Protein AF-A0A8X6KDC5-F1 (afdb_monomer)

Radius of gyration: 88.18 Å; Cα contacts (8 Å, |Δi|>4): 42; chains: 1; bounding box: 162×24×236 Å

Sequence (229 aa):
MFENATKEDLVTVLIEMGETVDLDLGIMDLKQKLMLSKAYLEDEEFVRNILATTIEDRIEKEEDRKKERRRKTEEFRKKAEEPRLERKQELELEIIEVTRWKAEKEARIREARHKDVKEARLRAEEEARLKVEEEARLKAQEEARLKAHEVARLMAHEETRLKAQEDAKAVEERRKAQEERKINERIALCGRRDEIGERKMACARADATGSRKIQNENESRRTEVLTRR

Secondary structure (DSSP, 8-state):
--TT--HHHHHHHHHHTT----TT--HHHHHHHHHHSHHHHH-HHHHHHHHHHHHHHHHHHHHHHHHHHHHHHHHHHHHHHHHHHHHHHHHHHHHHHHHHHHHHHHHHHHHHHHHHHHHHHHHHHHHHHHHHHHHHHHHHHHHHHHHHHHHHHHHHHHHHHHHHHHHHHHHHHHHHHHHHHHHHHHHHHHHHHHHHHHHHHHHHHHHHHHHHHHHHHHHHHHHHHTT--

Solvent-accessible surface area (backbone atoms only — not comparable to full-atom values): 12465 Å² total; per-residue (Å²): 136,70,78,92,60,48,62,66,50,55,49,49,50,40,47,76,72,68,48,92,78,69,88,84,61,50,62,66,55,48,52,51,48,51,70,66,31,72,62,38,76,75,36,55,64,60,54,48,50,53,49,47,50,53,49,48,56,51,51,51,53,51,48,49,53,50,50,49,53,48,50,53,53,50,50,54,49,46,68,62,44,51,64,54,51,51,52,50,52,52,51,53,50,50,51,52,50,56,50,48,52,50,53,51,53,51,48,53,53,51,51,52,53,50,49,54,52,49,52,53,50,51,52,53,51,51,54,52,52,48,52,55,52,50,52,51,51,50,52,52,51,51,52,52,51,49,52,53,50,51,51,53,51,51,51,54,51,49,51,52,51,49,52,54,51,50,52,51,49,53,52,50,50,51,48,50,55,50,51,51,50,53,49,53,51,51,49,56,51,48,52,52,49,49,53,51,49,53,50,51,56,49,50,54,52,50,53,53,52,52,52,53,50,55,50,53,53,52,51,53,55,55,59,64,65,69,74,76,126

pLDDT: mean 82.38, std 13.76, range [38.19, 97.31]

Organism: Trichonephila clavata (NCBI:txid2740835)

Mean predicted aligned error: 16.73 Å

Foldseek 3Di:
DCVQPDLVLLVVLCVVLVHDDDSPDDPVVSVVCLCVDPVCVVPVVVSVVSSVVSSVVVVVVVVVVVVVVVVVVVVVVCVVVVVVVVVVVVVVVVVVVVVVVVVVVVVVVVVVVVVVVVVVVVVVVVVVVVVVVVVVVVVVVVVVVVVVVVVVVVVVVVVVVVVVVVVVVVVVVVVVVVVVVVVVVVVVVVVVVVVVVVVVVVVVVVVVVVVVVVVVVVVVVVVVVVPPD

Structure (mmCIF, N/CA/C/O backbone):
data_AF-A0A8X6KDC5-F1
#
_entry.id   AF-A0A8X6KDC5-F1
#
loop_
_atom_site.group_PDB
_atom_site.id
_atom_site.type_symbol
_atom_site.label_atom_id
_atom_site.label_alt_id
_atom_site.label_comp_id
_atom_site.label_asym_id
_atom_site.label_entity_id
_atom_site.label_seq_id
_atom_site.pdbx_PDB_ins_code
_atom_site.Cartn_x
_atom_site.Cartn_y
_atom_site.Cartn_z
_atom_site.occupancy
_atom_site.B_iso_or_equiv
_atom_site.auth_seq_id
_atom_site.auth_comp_id
_atom_site.auth_asym_id
_atom_site.auth_atom_id
_atom_site.pdbx_PDB_model_num
ATOM 1 N N . MET A 1 1 ? -26.809 -0.430 74.817 1.00 63.25 1 MET A N 1
ATOM 2 C CA . MET A 1 1 ? -27.436 -1.715 74.432 1.00 63.25 1 MET A CA 1
ATOM 3 C C . MET A 1 1 ? -28.261 -1.601 73.155 1.00 63.25 1 MET A C 1
ATOM 5 O O . MET A 1 1 ? -28.046 -2.404 72.269 1.00 63.25 1 MET A O 1
ATOM 9 N N . PHE A 1 2 ? -29.146 -0.609 73.008 1.00 68.25 2 PHE A N 1
ATOM 10 C CA . PHE A 1 2 ? -30.031 -0.484 71.833 1.00 68.25 2 PHE A CA 1
ATOM 11 C C . PHE A 1 2 ? -29.536 0.463 70.727 1.00 68.25 2 PHE A C 1
ATOM 13 O O . PHE A 1 2 ? -30.354 1.111 70.066 1.00 68.25 2 PHE A O 1
ATOM 20 N N . GLU A 1 3 ? -28.224 0.628 70.565 1.00 68.31 3 GLU A N 1
ATOM 21 C CA . GLU A 1 3 ? -27.684 1.488 69.505 1.00 68.31 3 GLU A CA 1
ATOM 22 C C . GLU A 1 3 ? -27.940 0.829 68.146 1.00 68.31 3 GLU A C 1
ATOM 24 O O . GLU A 1 3 ? -27.701 -0.360 67.977 1.00 68.31 3 GLU A O 1
ATOM 29 N N . ASN A 1 4 ? -28.500 1.584 67.198 1.00 70.50 4 ASN A N 1
ATOM 30 C CA . ASN A 1 4 ? -28.906 1.107 65.866 1.00 70.50 4 ASN A CA 1
ATOM 31 C C . ASN A 1 4 ? -30.007 0.020 65.836 1.00 70.50 4 ASN A C 1
ATOM 33 O O . ASN A 1 4 ? -30.346 -0.467 64.758 1.00 70.50 4 ASN A O 1
ATOM 37 N N . ALA A 1 5 ? -30.620 -0.313 66.979 1.00 79.94 5 ALA A N 1
ATOM 38 C CA . ALA A 1 5 ? -31.770 -1.215 67.047 1.00 79.94 5 ALA A CA 1
ATOM 39 C C . ALA A 1 5 ? -33.030 -0.523 66.505 1.00 79.94 5 ALA A C 1
ATOM 41 O O . ALA A 1 5 ? -33.453 0.518 67.028 1.00 79.94 5 ALA A O 1
ATOM 42 N N . THR A 1 6 ? -33.642 -1.095 65.471 1.00 83.69 6 THR A N 1
ATOM 43 C CA . THR A 1 6 ? -34.925 -0.612 64.947 1.00 83.69 6 THR A CA 1
ATOM 44 C C . THR A 1 6 ? -36.089 -1.368 65.579 1.00 83.69 6 THR A C 1
ATOM 46 O O . THR A 1 6 ? -35.913 -2.323 66.335 1.00 83.69 6 THR A O 1
ATOM 49 N N . LYS A 1 7 ? -37.308 -0.921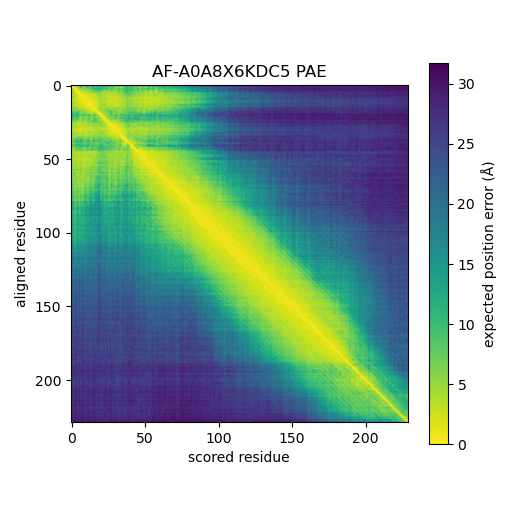 65.263 1.00 83.81 7 LYS A N 1
ATOM 50 C CA . LYS A 1 7 ? -38.547 -1.568 65.696 1.00 83.81 7 LYS A CA 1
ATOM 51 C C . LYS A 1 7 ? -38.570 -3.060 65.339 1.00 83.81 7 LYS A C 1
ATOM 53 O O . LYS A 1 7 ? -39.002 -3.859 66.156 1.00 83.81 7 LYS A O 1
ATOM 58 N N . GLU A 1 8 ? -38.081 -3.421 64.155 1.00 82.75 8 GLU A N 1
ATOM 59 C CA . GLU A 1 8 ? -38.110 -4.795 63.642 1.00 82.75 8 GLU A CA 1
ATOM 60 C C . GLU A 1 8 ? -37.144 -5.717 64.399 1.00 82.75 8 GLU A C 1
ATOM 62 O O . GLU A 1 8 ? -37.527 -6.835 64.740 1.00 82.75 8 GLU A O 1
ATOM 67 N N . ASP A 1 9 ? -35.943 -5.240 64.749 1.00 84.56 9 ASP A N 1
ATOM 68 C CA . ASP A 1 9 ? -34.979 -6.046 65.516 1.00 84.56 9 ASP A CA 1
ATOM 69 C C . ASP A 1 9 ? -35.523 -6.325 66.917 1.00 84.56 9 ASP A C 1
ATOM 71 O O . ASP A 1 9 ? -35.531 -7.460 67.375 1.00 84.56 9 ASP A O 1
ATOM 75 N N . LEU A 1 10 ? -36.056 -5.294 67.581 1.00 83.19 10 LEU A N 1
ATOM 76 C CA . LEU A 1 10 ? -36.596 -5.407 68.938 1.00 83.19 10 LEU A CA 1
ATOM 77 C C . LEU A 1 10 ? -37.802 -6.349 68.999 1.00 83.19 10 LEU A C 1
ATOM 79 O O . LEU A 1 10 ? -37.928 -7.120 69.944 1.00 83.19 10 LEU A O 1
ATOM 83 N N . VAL A 1 11 ? -38.674 -6.299 67.988 1.00 84.19 11 VAL A N 1
ATOM 84 C CA . VAL A 1 11 ? -39.801 -7.231 67.847 1.00 84.19 11 VAL A CA 1
ATOM 85 C C . VAL A 1 11 ? -39.298 -8.658 67.621 1.00 84.19 11 VAL A C 1
ATOM 87 O O . VAL A 1 11 ? -39.824 -9.577 68.238 1.00 84.19 11 VAL A O 1
ATOM 90 N N . THR A 1 12 ? -38.271 -8.847 66.788 1.00 85.06 12 THR A N 1
ATOM 91 C CA . THR A 1 12 ? -37.698 -10.173 66.500 1.00 85.06 12 THR A CA 1
ATOM 92 C C . THR A 1 12 ? -37.111 -10.807 67.761 1.00 85.06 12 THR A C 1
ATOM 94 O O . THR A 1 12 ? -37.478 -11.929 68.096 1.00 85.06 12 THR A O 1
ATOM 97 N N . VAL A 1 13 ? -36.311 -10.057 68.526 1.00 84.12 13 VAL A N 1
ATOM 98 C CA . VAL A 1 13 ? -35.736 -10.538 69.794 1.00 84.12 13 VAL A CA 1
ATOM 99 C C . VAL A 1 13 ? -36.823 -10.860 70.828 1.00 84.12 13 VAL A C 1
ATOM 101 O O . VAL A 1 13 ? -36.759 -11.894 71.483 1.00 84.12 13 VAL A O 1
ATOM 104 N N . LEU A 1 14 ? -37.857 -10.021 70.968 1.00 81.44 14 LEU A N 1
ATOM 105 C CA . LEU A 1 14 ? -38.975 -10.287 71.889 1.00 81.44 14 LEU A CA 1
ATOM 106 C C . LEU A 1 14 ? -39.754 -11.564 71.524 1.00 81.44 14 LEU A C 1
ATOM 108 O O . LEU A 1 14 ? -40.135 -12.323 72.416 1.00 81.44 14 LEU A O 1
ATOM 112 N N . ILE A 1 15 ? -39.958 -11.825 70.229 1.00 82.75 15 ILE A N 1
ATOM 113 C CA . ILE A 1 15 ? -40.614 -13.047 69.738 1.00 82.75 15 ILE A CA 1
ATOM 114 C C . ILE A 1 15 ? -39.729 -14.278 69.973 1.00 82.75 15 ILE A C 1
ATOM 116 O O . ILE A 1 15 ? -40.234 -15.314 70.404 1.00 82.75 15 ILE A O 1
ATOM 120 N N . GLU A 1 16 ? -38.419 -14.177 69.737 1.00 81.50 16 GLU A N 1
ATOM 121 C CA . GLU A 1 16 ? -37.457 -15.260 69.994 1.00 81.50 16 GLU A CA 1
ATOM 122 C C . GLU A 1 16 ? -37.356 -15.617 71.484 1.00 81.50 16 GLU A C 1
ATOM 124 O O . GLU A 1 16 ? -37.154 -16.780 71.830 1.00 81.50 16 GLU A O 1
ATOM 129 N N . MET A 1 17 ? -37.585 -14.646 72.372 1.00 76.75 17 MET A N 1
ATOM 130 C CA . MET A 1 17 ? -37.698 -14.862 73.819 1.00 76.75 17 MET A CA 1
ATOM 131 C C . MET A 1 17 ? -39.079 -15.384 74.264 1.00 76.75 17 MET A C 1
ATOM 133 O O . MET A 1 17 ? -39.286 -15.634 75.451 1.00 76.75 17 MET A O 1
ATOM 137 N N . GLY A 1 18 ? -40.024 -15.576 73.335 1.00 74.56 18 GLY A N 1
ATOM 138 C CA . GLY A 1 18 ? -41.351 -16.137 73.606 1.00 74.56 18 GLY A CA 1
ATOM 139 C C . GLY A 1 18 ? -42.373 -15.147 74.175 1.00 74.56 18 GLY A C 1
ATOM 140 O O . GLY A 1 18 ? -43.409 -15.579 74.686 1.00 74.56 18 GLY A O 1
ATOM 141 N N . GLU A 1 19 ? -42.120 -13.837 74.096 1.00 75.75 19 GLU A N 1
ATOM 142 C CA . GLU A 1 19 ? -43.084 -12.815 74.508 1.00 75.75 19 GLU A CA 1
ATOM 143 C C . GLU A 1 19 ? -44.067 -12.475 73.377 1.00 75.75 19 GLU A C 1
ATOM 145 O O . GLU A 1 19 ? -43.711 -12.377 72.203 1.00 75.75 19 GLU A O 1
ATOM 150 N N . THR A 1 20 ? -45.338 -12.263 73.724 1.00 69.69 20 THR A N 1
ATOM 151 C CA . THR A 1 20 ? -46.353 -11.812 72.763 1.00 69.69 20 THR A CA 1
ATOM 152 C C . THR A 1 20 ? -46.207 -10.312 72.517 1.00 69.69 20 THR A C 1
ATOM 154 O O . THR A 1 20 ? -46.369 -9.509 73.443 1.00 69.69 20 THR A O 1
ATOM 157 N N . VAL A 1 21 ? -45.923 -9.925 71.272 1.00 70.81 21 VAL A N 1
ATOM 158 C CA . VAL A 1 21 ? -45.671 -8.529 70.891 1.00 70.81 21 VAL A CA 1
ATOM 159 C C . VAL A 1 21 ? -46.777 -8.001 69.984 1.00 70.81 21 VAL A C 1
ATOM 161 O O . VAL A 1 21 ? -47.020 -8.550 68.912 1.00 70.81 21 VAL A O 1
ATOM 164 N N . ASP A 1 22 ? -47.398 -6.888 70.378 1.00 73.19 22 ASP A N 1
ATOM 165 C CA . ASP A 1 22 ? -48.293 -6.127 69.505 1.00 73.19 22 ASP A CA 1
ATOM 166 C C . ASP A 1 22 ? -47.464 -5.267 68.538 1.00 73.19 22 ASP A C 1
ATOM 168 O O . ASP A 1 22 ? -46.677 -4.412 68.954 1.00 73.19 22 ASP A O 1
ATOM 172 N N . LEU A 1 23 ? -47.640 -5.470 67.231 1.00 73.12 23 LEU A N 1
ATOM 173 C CA . LEU A 1 23 ? -46.848 -4.800 66.187 1.00 73.12 23 LEU A CA 1
ATOM 174 C C . LEU A 1 23 ? -47.028 -3.271 66.158 1.00 73.12 23 LEU A C 1
ATOM 176 O O . LEU A 1 23 ? -46.207 -2.568 65.567 1.00 73.12 23 LEU A O 1
ATOM 180 N N . ASP A 1 24 ? -48.051 -2.737 66.822 1.00 76.81 24 ASP A N 1
ATOM 181 C CA . ASP A 1 24 ? -48.352 -1.303 66.875 1.00 76.81 24 ASP A CA 1
ATOM 182 C C . ASP A 1 24 ? -47.537 -0.541 67.933 1.00 76.81 24 ASP A C 1
ATOM 184 O O . ASP A 1 24 ? -47.464 0.687 67.884 1.00 76.81 24 ASP A O 1
ATOM 188 N N . LEU A 1 25 ? -46.848 -1.247 68.837 1.00 79.06 25 LEU A N 1
ATOM 189 C CA . LEU A 1 25 ? -46.049 -0.640 69.906 1.00 79.06 25 LEU A CA 1
ATOM 190 C C . LEU A 1 25 ? -44.928 0.259 69.363 1.00 79.06 25 LEU A C 1
ATOM 192 O O . LEU A 1 25 ? -44.304 -0.019 68.329 1.00 79.06 25 LEU A O 1
ATOM 196 N N . GLY A 1 26 ? -44.663 1.362 70.065 1.00 83.69 26 GLY A N 1
ATOM 197 C CA . GLY A 1 26 ? -43.563 2.260 69.745 1.00 83.69 26 GLY A CA 1
ATOM 198 C C . GLY A 1 26 ? -42.205 1.626 70.052 1.00 83.69 26 GLY A C 1
ATOM 199 O O . GLY A 1 26 ? -42.081 0.735 70.888 1.00 83.69 26 GLY A O 1
ATOM 200 N N . ILE A 1 27 ? -41.141 2.121 69.410 1.00 83.06 27 ILE A N 1
ATOM 201 C CA . ILE A 1 27 ? -39.760 1.662 69.664 1.00 83.06 27 ILE A CA 1
ATOM 202 C C . ILE A 1 27 ? -39.390 1.803 71.149 1.00 83.06 27 ILE A C 1
ATOM 204 O O . ILE A 1 27 ? -38.683 0.958 71.691 1.00 83.06 27 ILE A O 1
ATOM 208 N N . MET A 1 28 ? -39.863 2.863 71.811 1.00 78.69 28 MET A N 1
ATOM 209 C CA . MET A 1 28 ? -39.636 3.076 73.243 1.00 78.69 28 MET A CA 1
ATOM 210 C C . MET A 1 28 ? -40.341 2.023 74.102 1.00 78.69 28 MET A C 1
ATOM 212 O O . MET A 1 28 ? -39.711 1.468 74.999 1.00 78.69 28 MET A O 1
ATOM 216 N N . ASP A 1 29 ? -41.594 1.697 73.782 1.00 83.62 29 ASP A N 1
ATOM 217 C CA . ASP A 1 29 ? -42.388 0.712 74.523 1.00 83.62 29 ASP A CA 1
ATOM 218 C C . ASP A 1 29 ? -41.803 -0.698 74.381 1.00 83.62 29 ASP A C 1
ATOM 220 O O . ASP A 1 29 ? -41.756 -1.460 75.343 1.00 83.62 29 ASP A O 1
ATOM 224 N N . LEU A 1 30 ? -41.287 -1.033 73.195 1.00 83.94 30 LEU A N 1
ATOM 225 C CA . LEU A 1 30 ? -40.608 -2.304 72.924 1.00 83.94 30 LEU A CA 1
ATOM 226 C C . LEU A 1 30 ? -39.282 -2.418 73.680 1.00 83.94 30 LEU A C 1
ATOM 228 O O . LEU A 1 30 ? -39.004 -3.457 74.274 1.00 83.94 30 LEU A O 1
ATOM 232 N N . LYS A 1 31 ? -38.486 -1.340 73.720 1.00 82.69 31 LYS A N 1
ATOM 233 C CA . LYS A 1 31 ? -37.266 -1.287 74.544 1.00 82.69 31 LYS A CA 1
ATOM 234 C 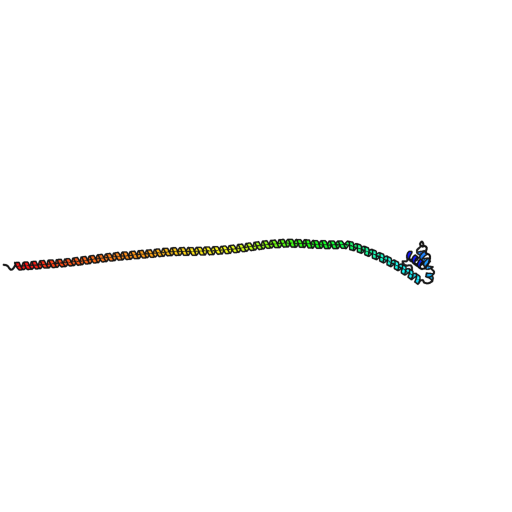C . LYS A 1 31 ? -37.600 -1.469 76.020 1.00 82.69 31 LYS A C 1
ATOM 236 O O . LYS A 1 31 ? -36.907 -2.202 76.712 1.00 82.69 31 LYS A O 1
ATOM 241 N N . GLN A 1 32 ? -38.665 -0.829 76.497 1.00 81.88 32 GLN A N 1
ATOM 242 C CA . GLN A 1 32 ? -39.084 -0.928 77.891 1.00 81.88 32 GLN A CA 1
ATOM 243 C C . GLN A 1 32 ? -39.604 -2.328 78.244 1.00 81.88 32 GLN A C 1
ATOM 245 O O . GLN A 1 32 ? -39.253 -2.840 79.303 1.00 81.88 32 GLN A O 1
ATOM 250 N N . LYS A 1 33 ? -40.366 -2.976 77.352 1.00 80.50 33 LYS A N 1
ATOM 251 C CA . LYS A 1 33 ? -40.775 -4.382 77.507 1.00 80.50 33 LYS A CA 1
ATOM 252 C C . LYS A 1 33 ? -39.573 -5.322 77.551 1.00 80.50 33 LYS A C 1
ATOM 254 O O . LYS A 1 33 ? -39.489 -6.132 78.462 1.00 80.50 33 LYS A O 1
ATOM 259 N N . LEU A 1 34 ? -38.596 -5.144 76.659 1.00 79.44 34 LEU A N 1
ATOM 260 C CA . LEU A 1 34 ? -37.383 -5.965 76.648 1.00 79.44 34 LEU A CA 1
ATOM 261 C C . LEU A 1 34 ? -36.592 -5.844 77.963 1.00 79.44 34 LEU A C 1
ATOM 263 O O . LEU A 1 34 ? -36.150 -6.850 78.506 1.00 79.44 34 LEU A O 1
ATOM 267 N N . MET A 1 35 ? -36.475 -4.627 78.503 1.00 77.94 35 MET A N 1
ATOM 268 C CA . MET A 1 35 ? -35.798 -4.350 79.781 1.00 77.94 35 MET A CA 1
ATOM 269 C C . MET A 1 35 ? -36.538 -4.921 81.003 1.00 77.94 35 MET A C 1
ATOM 271 O O . MET A 1 35 ? -35.930 -5.107 82.053 1.00 77.94 35 MET A O 1
ATOM 275 N N . LEU A 1 36 ? -37.847 -5.162 80.889 1.00 79.06 36 LEU A N 1
ATOM 276 C CA . LEU A 1 36 ? -38.691 -5.747 81.938 1.00 79.06 36 LEU A CA 1
ATOM 277 C C . LEU A 1 36 ? -38.939 -7.250 81.732 1.00 79.06 36 LEU A C 1
ATOM 279 O O . LEU A 1 36 ? -39.584 -7.877 82.575 1.00 79.06 36 LEU A O 1
ATOM 283 N N . SER A 1 37 ? -38.444 -7.821 80.630 1.00 77.06 37 SER A N 1
ATOM 284 C CA . SER A 1 37 ? -38.598 -9.238 80.318 1.00 77.06 37 SER A CA 1
ATOM 285 C C . SER A 1 37 ? -37.864 -10.100 81.341 1.00 77.06 37 SER A C 1
ATOM 287 O O . SER A 1 37 ? -36.789 -9.755 81.845 1.00 77.06 37 SER A O 1
ATOM 289 N N . LYS A 1 38 ? -38.435 -11.267 81.638 1.00 72.56 38 LYS A N 1
ATOM 290 C CA . LYS A 1 38 ? -37.841 -12.214 82.589 1.00 72.56 38 LYS A CA 1
ATOM 291 C C . LYS A 1 38 ? -36.454 -12.689 82.128 1.00 72.56 38 LYS A C 1
ATOM 293 O O . LYS A 1 38 ? -35.566 -12.856 82.954 1.00 72.56 38 LYS A O 1
ATOM 298 N N . ALA A 1 39 ? -36.267 -12.823 80.815 1.00 63.72 39 ALA A N 1
ATOM 299 C CA . ALA A 1 39 ? -35.008 -13.216 80.191 1.00 63.72 39 ALA A CA 1
ATOM 300 C C . ALA A 1 39 ? -33.887 -12.177 80.387 1.00 63.72 39 ALA A C 1
ATOM 302 O O . ALA A 1 39 ? -32.747 -12.553 80.634 1.00 63.72 39 ALA A O 1
ATOM 303 N N . TYR A 1 40 ? -34.207 -10.878 80.354 1.00 64.38 40 TYR A N 1
ATOM 304 C CA . TYR A 1 40 ? -33.234 -9.807 80.609 1.00 64.38 40 TYR A CA 1
ATOM 305 C C . TYR A 1 40 ? -32.780 -9.761 82.074 1.00 64.38 40 TYR A C 1
ATOM 307 O O . TYR A 1 40 ? -31.630 -9.443 82.365 1.00 64.38 40 TYR A O 1
ATOM 315 N N . LEU A 1 41 ? -33.687 -10.072 83.006 1.00 68.12 41 LEU A N 1
ATOM 316 C CA . LEU A 1 41 ? -33.394 -10.117 84.443 1.00 68.12 41 LEU A CA 1
ATOM 317 C C . LEU A 1 41 ? -32.557 -11.343 84.843 1.00 68.12 41 LEU A C 1
ATOM 319 O O . LEU A 1 41 ? -31.909 -11.313 85.888 1.00 68.12 41 LEU A O 1
ATOM 323 N N . GLU A 1 42 ? -32.592 -12.407 84.037 1.00 74.94 42 GLU A N 1
ATOM 324 C CA . GLU A 1 42 ? -31.822 -13.637 84.245 1.00 74.94 42 GLU A CA 1
ATOM 325 C C . GLU A 1 42 ? -30.425 -13.565 83.601 1.00 74.94 42 GLU A C 1
ATOM 327 O O . GLU A 1 42 ? -29.450 -13.924 84.260 1.00 74.94 42 GLU A O 1
ATOM 332 N N . ASP A 1 43 ? -30.304 -13.072 82.361 1.00 76.50 43 ASP A N 1
ATOM 333 C CA . ASP A 1 43 ? -29.018 -12.909 81.668 1.00 76.50 43 ASP A CA 1
ATOM 334 C C . ASP A 1 43 ? -29.048 -11.719 80.685 1.00 76.50 43 ASP A C 1
ATOM 336 O O . ASP A 1 43 ? -29.572 -11.786 79.569 1.00 76.50 43 ASP A O 1
ATOM 340 N N . GLU A 1 44 ? -28.458 -10.598 81.104 1.00 77.62 44 GLU A N 1
ATOM 341 C CA . GLU A 1 44 ? -28.371 -9.379 80.293 1.00 77.62 44 GLU A CA 1
ATOM 342 C C . GLU A 1 44 ? -27.459 -9.556 79.064 1.00 77.62 44 GLU A C 1
ATOM 344 O O . GLU A 1 44 ? -27.710 -8.962 78.008 1.00 77.62 44 GLU A O 1
ATOM 349 N N . GLU A 1 45 ? -26.401 -10.366 79.170 1.00 77.12 45 GLU A N 1
ATOM 350 C CA . GLU A 1 45 ? -25.473 -10.608 78.062 1.00 77.12 45 GLU A CA 1
ATOM 351 C C . GLU A 1 45 ? -26.126 -11.454 76.970 1.00 77.12 45 GLU A C 1
ATOM 353 O O . GLU A 1 45 ? -25.924 -11.185 75.783 1.00 77.12 45 GLU A O 1
ATOM 358 N N . PHE A 1 46 ? -26.978 -12.408 77.346 1.00 82.00 46 PHE A N 1
ATOM 359 C CA . PHE A 1 46 ? -27.762 -13.205 76.405 1.00 82.00 46 PHE A CA 1
ATOM 360 C C . PHE A 1 46 ? -28.635 -12.329 75.497 1.00 82.00 46 PHE A C 1
ATOM 362 O O . PHE A 1 46 ? -28.559 -12.429 74.269 1.00 82.00 46 PHE A O 1
ATOM 369 N N . VAL A 1 47 ? -29.396 -11.395 76.078 1.00 79.38 47 VAL A N 1
ATOM 370 C CA . VAL A 1 47 ? -30.256 -10.484 75.304 1.00 79.38 47 VAL A CA 1
ATOM 371 C C . VAL A 1 47 ? -29.425 -9.505 74.462 1.00 79.38 47 VAL A C 1
ATOM 373 O O . VAL A 1 47 ? -29.817 -9.166 73.343 1.00 79.38 47 VAL A O 1
ATOM 376 N N . ARG A 1 48 ? -28.244 -9.079 74.941 1.00 82.31 48 ARG A N 1
ATOM 377 C CA . ARG A 1 48 ? -27.296 -8.272 74.145 1.00 82.31 48 ARG A CA 1
ATOM 378 C C . ARG A 1 48 ? -26.772 -9.026 72.935 1.00 82.31 48 ARG A C 1
ATOM 380 O O . ARG A 1 48 ? -26.719 -8.433 71.865 1.00 82.31 48 ARG A O 1
ATOM 387 N N . ASN A 1 49 ? -26.419 -10.296 73.087 1.00 84.00 49 ASN A N 1
ATOM 388 C CA . ASN A 1 49 ? -25.868 -11.109 72.007 1.00 84.00 49 ASN A CA 1
ATOM 389 C C . ASN A 1 49 ? -26.923 -11.434 70.940 1.00 84.00 49 ASN A C 1
ATOM 391 O O . ASN A 1 49 ? -26.636 -11.332 69.748 1.00 84.00 49 ASN A O 1
ATOM 395 N N . ILE A 1 50 ? -28.162 -11.742 71.336 1.00 83.12 50 ILE A N 1
ATOM 396 C CA . ILE A 1 50 ? -29.268 -11.953 70.382 1.00 83.12 50 ILE A CA 1
ATOM 397 C C . ILE A 1 50 ? -29.590 -10.656 69.626 1.00 83.12 50 ILE A C 1
ATOM 399 O O . ILE A 1 50 ? -29.752 -10.637 68.405 1.00 83.12 50 ILE A O 1
ATOM 403 N N . LEU A 1 51 ? -29.624 -9.527 70.333 1.00 82.75 51 LEU A N 1
ATOM 404 C CA . LEU A 1 51 ? -29.843 -8.239 69.686 1.00 82.75 51 LEU A CA 1
ATOM 405 C C . LEU A 1 51 ? -28.669 -7.836 68.776 1.00 82.75 51 LEU A C 1
ATOM 407 O O . LEU A 1 51 ? -28.889 -7.291 67.699 1.00 82.75 51 LEU A O 1
ATOM 411 N N . ALA A 1 52 ? -27.428 -8.103 69.179 1.00 84.81 52 ALA A N 1
ATOM 412 C CA . ALA A 1 52 ? -26.250 -7.817 68.365 1.00 84.81 52 ALA A CA 1
ATOM 413 C C . ALA A 1 52 ? -26.250 -8.646 67.073 1.00 84.81 52 ALA A C 1
ATOM 415 O O . ALA A 1 52 ? -26.101 -8.075 65.998 1.00 84.81 52 ALA A O 1
ATOM 416 N N . THR A 1 53 ? -26.514 -9.952 67.161 1.00 85.44 53 THR A N 1
ATOM 417 C CA . THR A 1 53 ? -26.567 -10.856 65.995 1.00 85.44 53 THR A CA 1
ATOM 418 C C . THR A 1 53 ? -27.690 -10.493 65.020 1.00 85.44 53 THR A C 1
ATOM 420 O O . THR A 1 53 ? -27.451 -10.408 63.820 1.00 85.44 53 THR A O 1
ATOM 423 N N . THR A 1 54 ? -28.894 -10.170 65.505 1.00 85.31 54 THR A N 1
ATOM 424 C CA . THR A 1 54 ? -30.007 -9.721 64.638 1.00 85.31 54 THR A CA 1
ATOM 425 C C . THR A 1 54 ? -29.713 -8.390 63.932 1.00 85.31 54 THR A C 1
ATOM 427 O O . THR A 1 54 ? -30.045 -8.214 62.754 1.00 85.31 54 THR A O 1
ATOM 430 N N . ILE A 1 55 ? -29.048 -7.454 64.619 1.00 86.75 55 ILE A N 1
ATOM 431 C CA . ILE A 1 55 ? -28.605 -6.183 64.033 1.00 86.75 55 ILE A CA 1
ATOM 432 C C . ILE A 1 55 ? -27.498 -6.413 62.996 1.00 86.75 55 ILE A C 1
ATOM 434 O O . ILE A 1 55 ? -27.574 -5.834 61.908 1.00 86.75 55 ILE A O 1
ATOM 438 N N . GLU A 1 56 ? -26.499 -7.241 63.307 1.00 86.12 56 GLU A N 1
ATOM 439 C CA . GLU A 1 56 ? -25.399 -7.607 62.405 1.00 86.12 56 GLU A CA 1
ATOM 440 C C . GLU A 1 56 ? -25.925 -8.278 61.131 1.00 86.12 56 GLU A C 1
ATOM 442 O O . GLU A 1 56 ? -25.639 -7.793 60.035 1.00 86.12 56 GLU A O 1
ATOM 447 N N . ASP A 1 57 ? -26.803 -9.277 61.258 1.00 86.75 57 ASP A N 1
ATOM 448 C CA . ASP A 1 57 ? -27.452 -9.966 60.136 1.00 86.75 57 ASP A CA 1
ATOM 449 C C . ASP A 1 57 ? -28.186 -8.998 59.200 1.00 86.75 57 ASP A C 1
ATOM 451 O O . ASP A 1 57 ? -28.175 -9.144 57.973 1.00 86.75 57 ASP A O 1
ATOM 455 N N . ARG A 1 58 ? -28.876 -7.997 59.757 1.00 88.50 58 ARG A N 1
ATOM 456 C CA . ARG A 1 58 ? -29.564 -6.990 58.946 1.00 88.50 58 ARG A CA 1
ATOM 457 C C . ARG A 1 58 ? -28.578 -6.056 58.253 1.00 88.50 58 ARG A C 1
ATOM 459 O O . ARG A 1 58 ? -28.798 -5.716 57.089 1.00 88.50 58 ARG A O 1
ATOM 466 N N . ILE A 1 59 ? -27.537 -5.610 58.957 1.00 86.94 59 ILE A N 1
ATOM 467 C CA . ILE A 1 59 ? -26.497 -4.747 58.385 1.00 86.94 59 ILE A CA 1
ATOM 468 C C . ILE A 1 59 ? -25.818 -5.474 57.224 1.00 86.94 59 ILE A C 1
ATOM 470 O O . ILE A 1 59 ? -25.728 -4.899 56.141 1.00 86.94 59 ILE A O 1
ATOM 474 N N . GLU A 1 60 ? -25.442 -6.740 57.401 1.00 86.81 60 GLU A N 1
ATOM 475 C CA . GLU A 1 60 ? -24.832 -7.560 56.354 1.00 86.81 60 GLU A CA 1
ATOM 476 C C . GLU A 1 60 ? -25.766 -7.717 55.145 1.00 86.81 60 GLU A C 1
ATOM 478 O O . GLU A 1 60 ? -25.365 -7.442 54.012 1.00 86.81 60 GLU A O 1
ATOM 483 N N . LYS A 1 61 ? -27.053 -8.024 55.364 1.00 84.00 61 LYS A N 1
ATOM 484 C CA . LYS A 1 61 ? -28.058 -8.097 54.283 1.00 84.00 61 LYS A CA 1
ATOM 485 C C . LYS A 1 61 ? -28.208 -6.773 53.525 1.00 84.00 61 LYS A C 1
ATOM 487 O O . LYS A 1 61 ? -28.350 -6.770 52.299 1.00 84.00 61 LYS A O 1
ATOM 492 N N . GLU A 1 62 ? -28.197 -5.637 54.220 1.00 84.62 62 GLU A N 1
ATOM 493 C CA . GLU A 1 62 ? -28.243 -4.311 53.590 1.00 84.62 62 GLU A CA 1
ATOM 494 C C . GLU A 1 62 ? -26.947 -3.976 52.840 1.00 84.62 62 GLU A C 1
ATOM 496 O O . GLU A 1 62 ? -26.986 -3.386 51.754 1.00 84.62 62 GLU A O 1
ATOM 501 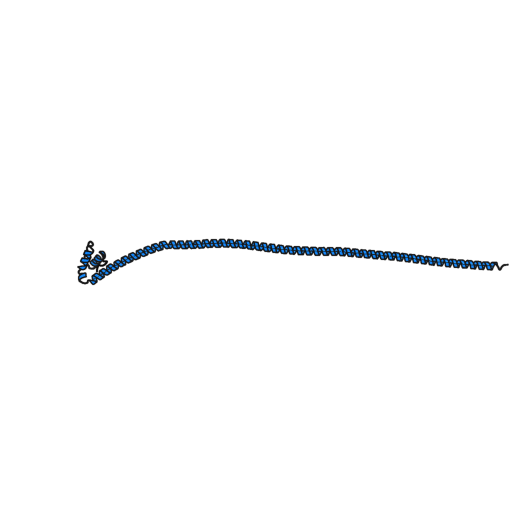N N . GLU A 1 63 ? -25.790 -4.371 53.366 1.00 88.50 63 GLU A N 1
ATOM 502 C CA . GLU A 1 63 ? -24.515 -4.243 52.670 1.00 88.50 63 GLU A CA 1
ATOM 503 C C . GLU A 1 63 ? -24.458 -5.099 51.412 1.00 88.50 63 GLU A C 1
ATOM 505 O O . GLU A 1 63 ? -24.008 -4.613 50.374 1.00 88.50 63 GLU A O 1
ATOM 510 N N . ASP A 1 64 ? -24.963 -6.325 51.452 1.00 88.25 64 ASP A N 1
ATOM 511 C CA . ASP A 1 64 ? -25.007 -7.208 50.294 1.00 88.25 64 ASP A CA 1
ATOM 512 C C . ASP A 1 64 ? -25.964 -6.692 49.224 1.00 88.25 64 ASP A C 1
ATOM 514 O O . ASP A 1 64 ? -25.593 -6.632 48.050 1.00 88.25 64 ASP A O 1
ATOM 518 N N . ARG A 1 65 ? -27.131 -6.163 49.614 1.00 88.31 65 ARG A N 1
ATOM 519 C CA . ARG A 1 65 ? -28.014 -5.420 48.698 1.00 88.31 65 ARG A CA 1
ATOM 520 C C . ARG A 1 65 ? -27.308 -4.212 48.084 1.00 88.31 65 ARG A C 1
ATOM 522 O O . ARG A 1 65 ? -27.445 -3.952 46.885 1.00 88.31 65 ARG A O 1
ATOM 529 N N . LYS A 1 66 ? -26.535 -3.455 48.870 1.00 89.69 66 LYS A N 1
ATOM 530 C CA . LYS A 1 66 ? -25.741 -2.319 48.366 1.00 89.69 66 LYS A CA 1
ATOM 531 C C . LYS A 1 66 ? -24.635 -2.779 47.413 1.00 89.69 66 LYS A C 1
ATOM 533 O O . LYS A 1 66 ? -24.459 -2.155 46.365 1.00 89.69 66 LYS A O 1
ATOM 538 N N . LYS A 1 67 ? -23.911 -3.856 47.730 1.00 86.19 67 LYS A N 1
ATOM 539 C CA . LYS A 1 67 ? -22.885 -4.463 46.864 1.00 86.19 67 LYS A CA 1
ATOM 540 C C . LYS A 1 67 ? -23.506 -4.955 45.562 1.00 86.19 67 LYS A C 1
ATOM 542 O O . LYS A 1 67 ? -22.956 -4.692 44.498 1.00 86.19 67 LYS A O 1
ATOM 547 N N . GLU A 1 68 ? -24.670 -5.590 45.616 1.00 87.81 68 GLU A N 1
ATOM 548 C CA . GLU A 1 68 ? -25.391 -6.057 44.435 1.00 87.81 68 GLU A CA 1
ATOM 549 C C . GLU A 1 68 ? -25.831 -4.890 43.544 1.00 87.81 68 GLU A C 1
ATOM 551 O O . GLU A 1 68 ? -25.624 -4.922 42.332 1.00 87.81 68 GLU A O 1
ATOM 556 N N . ARG A 1 69 ? -26.357 -3.807 44.130 1.00 88.12 69 ARG A N 1
ATOM 557 C CA . ARG A 1 69 ? -26.671 -2.577 43.385 1.00 88.12 69 ARG A CA 1
ATOM 558 C C . ARG A 1 69 ? -25.434 -1.995 42.704 1.00 88.12 69 ARG A C 1
ATOM 560 O O . ARG A 1 69 ? -25.516 -1.593 41.544 1.00 88.12 69 ARG A O 1
ATOM 567 N N . ARG A 1 70 ? -24.286 -1.969 43.392 1.00 85.62 70 ARG A N 1
ATOM 568 C CA . ARG A 1 70 ? -23.008 -1.521 42.811 1.00 85.62 70 ARG A CA 1
ATOM 569 C C . ARG A 1 70 ? -22.572 -2.422 41.659 1.00 85.62 70 ARG A C 1
ATOM 571 O O . ARG A 1 70 ? -22.314 -1.898 40.583 1.00 85.62 70 ARG A O 1
ATOM 578 N N . ARG A 1 71 ? -22.595 -3.747 41.844 1.00 90.69 71 ARG A N 1
ATOM 579 C CA . ARG A 1 71 ? -22.288 -4.737 40.797 1.00 90.69 71 ARG A CA 1
ATOM 580 C C . ARG A 1 71 ? -23.177 -4.551 39.576 1.00 90.69 71 ARG A C 1
ATOM 582 O O . ARG A 1 71 ? -22.651 -4.395 38.486 1.00 90.69 71 ARG A O 1
ATOM 589 N N . LYS A 1 72 ? -24.496 -4.454 39.762 1.00 92.94 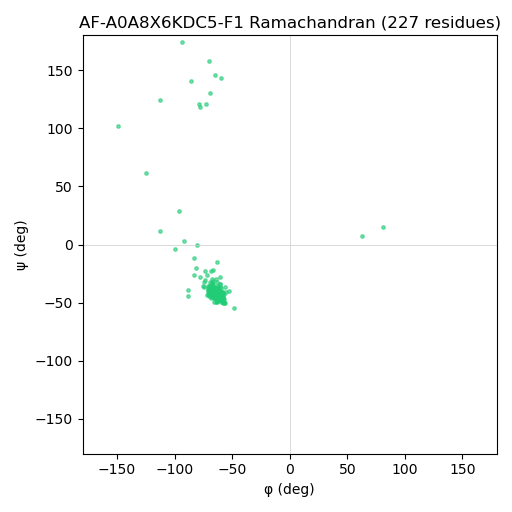72 LYS A N 1
ATOM 590 C CA . LYS A 1 72 ? -25.450 -4.189 38.674 1.00 92.94 72 LYS A CA 1
ATOM 591 C C . LYS A 1 72 ? -25.131 -2.880 37.954 1.00 92.94 72 LYS A C 1
ATOM 593 O O . LYS A 1 72 ? -25.137 -2.833 36.732 1.00 92.94 72 LYS A O 1
ATOM 598 N N . THR A 1 73 ? -24.810 -1.821 38.693 1.00 87.25 73 THR A N 1
ATOM 599 C CA . THR A 1 73 ? -24.462 -0.520 38.100 1.00 87.25 73 THR A CA 1
ATOM 600 C C . THR A 1 73 ? -23.153 -0.588 37.306 1.00 87.25 73 THR A C 1
ATOM 602 O O . THR A 1 73 ? -23.071 -0.041 36.209 1.00 87.25 73 THR A O 1
ATOM 605 N N . GLU A 1 74 ? -22.129 -1.261 37.829 1.00 90.56 74 GLU A N 1
ATOM 606 C CA . GLU A 1 74 ? -20.854 -1.479 37.137 1.00 90.56 74 GLU A CA 1
ATOM 607 C C . GLU A 1 74 ? -21.004 -2.384 35.919 1.00 90.56 74 GLU A C 1
ATOM 609 O O . GLU A 1 74 ? -20.407 -2.114 34.885 1.00 90.56 74 GLU A O 1
ATOM 614 N N . GLU A 1 75 ? -21.821 -3.424 36.010 1.00 92.88 75 GLU A N 1
ATOM 615 C CA . GLU A 1 75 ? -22.131 -4.320 34.903 1.00 92.88 75 GLU A CA 1
ATOM 616 C C . GLU A 1 75 ? -22.863 -3.572 33.787 1.00 92.88 75 GLU A C 1
ATOM 618 O O . GLU A 1 75 ? -22.475 -3.670 32.627 1.00 92.88 75 GLU A O 1
ATOM 623 N N . PHE A 1 76 ? -23.837 -2.722 34.128 1.00 85.62 76 PHE A N 1
ATOM 624 C CA . PHE A 1 76 ? -24.465 -1.814 33.166 1.00 85.62 76 PHE A CA 1
ATOM 625 C C . PHE A 1 76 ? -23.456 -0.856 32.527 1.00 85.62 76 PHE A C 1
ATOM 627 O O . PHE A 1 76 ? -23.519 -0.620 31.320 1.00 85.62 76 PHE A O 1
ATOM 634 N N . ARG A 1 77 ? -22.517 -0.311 33.312 1.00 89.44 77 ARG A N 1
ATOM 635 C CA . ARG A 1 77 ? -21.446 0.552 32.790 1.00 89.44 77 ARG A CA 1
ATOM 636 C C . ARG A 1 77 ? -20.540 -0.206 31.821 1.00 89.44 77 ARG A C 1
ATOM 638 O O . ARG A 1 77 ? -20.330 0.282 30.717 1.00 89.44 77 ARG A O 1
ATOM 645 N N . LYS A 1 78 ? -20.075 -1.403 32.190 1.00 92.56 78 LYS A N 1
ATOM 646 C CA . LYS A 1 78 ? -19.233 -2.263 31.343 1.00 92.56 78 LYS A CA 1
ATOM 647 C C . LYS A 1 78 ? -19.954 -2.654 30.060 1.00 92.56 78 LYS A C 1
ATOM 649 O O . LYS A 1 78 ? -19.422 -2.425 28.984 1.00 92.56 78 LYS A O 1
ATOM 654 N N . LYS A 1 79 ? -21.204 -3.107 30.161 1.00 92.62 79 LYS A N 1
ATOM 655 C CA . LYS A 1 79 ? -22.044 -3.463 29.010 1.00 92.62 79 LYS A CA 1
ATOM 656 C C . LYS A 1 79 ? -22.300 -2.284 28.065 1.00 92.62 79 LYS A C 1
ATOM 658 O O . LYS A 1 79 ? -22.527 -2.483 26.877 1.00 92.62 79 LYS A O 1
ATOM 663 N N . ALA A 1 80 ? -22.284 -1.052 28.572 1.00 87.69 80 ALA A N 1
ATOM 664 C CA . ALA A 1 80 ? -22.389 0.151 27.748 1.00 87.69 80 ALA A CA 1
ATOM 665 C C . ALA A 1 80 ? -21.044 0.597 27.142 1.00 87.69 80 ALA A C 1
ATOM 667 O O . ALA A 1 80 ? -21.037 1.277 26.113 1.00 87.69 80 ALA A O 1
ATOM 668 N N . GLU A 1 81 ? -19.918 0.267 27.778 1.00 91.19 81 GLU A N 1
ATOM 669 C CA . GLU A 1 81 ? -18.569 0.652 27.350 1.00 91.19 81 GLU A CA 1
ATOM 670 C C . GLU A 1 81 ? -17.950 -0.346 26.365 1.00 91.19 81 GLU A C 1
ATOM 672 O O . GLU A 1 81 ? -17.345 0.074 25.383 1.00 91.19 81 GLU A O 1
ATOM 677 N N . GLU A 1 82 ? -18.164 -1.642 26.572 1.00 92.12 82 GLU A N 1
ATOM 678 C CA . GLU A 1 82 ? -17.706 -2.741 25.717 1.00 92.12 82 GLU A CA 1
ATOM 679 C C . GLU A 1 82 ? -18.009 -2.514 24.221 1.00 92.12 82 GLU A C 1
ATOM 681 O O . GLU A 1 82 ? -17.055 -2.398 23.449 1.00 92.12 82 GLU A O 1
ATOM 686 N N . PRO A 1 83 ? -19.260 -2.251 23.785 1.00 92.12 83 PRO A N 1
ATOM 687 C CA . PRO A 1 83 ? -19.544 -1.998 22.370 1.00 92.12 83 PRO A CA 1
ATOM 688 C C . PRO A 1 83 ? -18.920 -0.694 21.854 1.00 92.12 83 PRO A C 1
ATOM 690 O O . PRO A 1 83 ? -18.741 -0.512 20.651 1.00 92.12 83 PRO A O 1
ATOM 693 N N . ARG A 1 84 ? -18.607 0.267 22.736 1.00 92.50 84 ARG A N 1
ATOM 694 C CA . ARG A 1 84 ? -17.893 1.489 22.334 1.00 92.50 84 ARG A CA 1
ATOM 695 C C . ARG A 1 84 ? -16.424 1.196 22.075 1.00 92.50 84 ARG A C 1
ATOM 697 O O . ARG A 1 84 ? -15.847 1.828 21.196 1.00 92.50 84 ARG A O 1
ATOM 704 N N . LEU A 1 85 ? -15.824 0.298 22.852 1.00 93.25 85 LEU A N 1
ATOM 705 C CA . LEU A 1 85 ? -14.440 -0.112 22.671 1.00 93.25 85 LEU A CA 1
ATOM 706 C C . LEU A 1 85 ? -14.291 -0.983 21.422 1.00 93.25 85 LEU A C 1
ATOM 708 O O . LEU A 1 85 ? -13.404 -0.713 20.620 1.00 93.25 85 LEU A O 1
ATOM 712 N N . GLU A 1 86 ? -15.208 -1.925 21.204 1.00 93.75 86 GLU A N 1
ATOM 713 C CA . GLU A 1 86 ? -15.261 -2.745 19.986 1.00 93.75 86 GLU A CA 1
ATOM 714 C C . GLU A 1 86 ? -15.372 -1.870 18.733 1.00 93.75 86 GLU A C 1
ATOM 716 O O . GLU A 1 86 ? -14.532 -1.954 17.844 1.00 93.75 86 GLU A O 1
ATOM 721 N N . ARG A 1 87 ? -16.315 -0.919 18.707 1.00 93.44 87 ARG A N 1
ATOM 722 C CA . ARG A 1 87 ? -16.440 0.032 17.587 1.00 93.44 87 ARG A CA 1
ATOM 723 C C . ARG A 1 87 ? -15.185 0.870 17.364 1.00 93.44 87 ARG A C 1
ATOM 725 O O . ARG A 1 87 ? -14.861 1.194 16.228 1.00 93.44 87 ARG A O 1
ATOM 732 N N . LYS A 1 88 ? -14.490 1.274 18.432 1.00 95.62 88 LYS A N 1
ATOM 733 C CA . LYS A 1 88 ? -13.217 2.000 18.302 1.00 95.62 88 LYS A CA 1
ATOM 734 C C . LYS A 1 88 ? -12.150 1.122 17.654 1.00 95.62 88 LYS A C 1
ATOM 736 O O . LYS A 1 88 ? -11.470 1.598 16.755 1.00 95.62 88 LYS A O 1
ATOM 741 N N . GLN A 1 89 ? -12.038 -0.135 18.078 1.00 95.19 89 GLN A N 1
ATO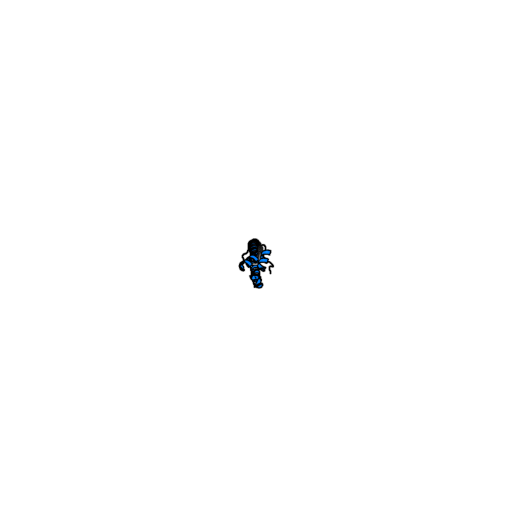M 742 C CA . GLN A 1 89 ? -11.100 -1.095 17.496 1.00 95.19 89 GLN A CA 1
ATOM 743 C C . GLN A 1 89 ? -11.424 -1.378 16.025 1.00 95.19 89 GLN A C 1
ATOM 745 O O . GLN A 1 89 ? -10.522 -1.373 15.195 1.00 95.19 89 GLN A O 1
ATOM 750 N N . GLU A 1 90 ? -12.701 -1.552 15.679 1.00 94.50 90 GLU A N 1
ATOM 751 C CA . GLU A 1 90 ? -13.142 -1.718 14.289 1.00 94.50 90 GLU A CA 1
ATOM 752 C C . GLU A 1 90 ? -12.756 -0.514 13.422 1.00 94.50 90 GLU A C 1
ATOM 754 O O . GLU A 1 90 ? -12.169 -0.688 12.357 1.00 94.50 90 GLU A O 1
ATOM 759 N N . LEU A 1 91 ? -13.013 0.708 13.899 1.00 95.81 91 LEU A N 1
ATOM 760 C CA . LEU A 1 91 ? -12.635 1.931 13.185 1.00 95.81 91 LEU A CA 1
ATOM 761 C C . LEU A 1 91 ? -11.116 2.063 13.028 1.00 95.81 91 LEU A C 1
ATOM 763 O O . LEU A 1 91 ? -10.639 2.483 11.975 1.00 95.81 91 LEU A O 1
ATOM 767 N N . GLU A 1 92 ? -10.340 1.713 14.054 1.00 96.62 92 GLU A N 1
ATOM 768 C CA . GLU A 1 92 ? -8.877 1.699 13.968 1.00 96.62 92 GLU A CA 1
ATOM 769 C C . GLU A 1 92 ? -8.387 0.704 12.908 1.00 96.62 92 GLU A C 1
ATOM 771 O O . GLU A 1 92 ? -7.526 1.052 12.097 1.00 96.62 92 GLU A O 1
ATOM 776 N N . LEU A 1 93 ? -8.966 -0.499 12.859 1.00 96.00 93 LEU A N 1
ATOM 777 C CA . LEU A 1 93 ? -8.649 -1.503 11.842 1.00 96.00 93 LEU A CA 1
ATOM 778 C C . LEU A 1 93 ? -9.037 -1.031 10.436 1.00 96.00 93 LEU A C 1
ATOM 780 O O . LEU A 1 93 ? -8.227 -1.140 9.517 1.00 96.00 93 LEU A O 1
ATOM 784 N N . GLU A 1 94 ? -10.214 -0.429 10.269 1.00 95.56 94 GLU A N 1
ATOM 785 C CA . GLU A 1 94 ? -10.658 0.119 8.985 1.00 95.56 94 GLU A CA 1
ATOM 786 C C . GLU A 1 94 ? -9.718 1.235 8.498 1.00 95.56 94 GLU A C 1
ATOM 788 O O . GLU A 1 94 ? -9.313 1.265 7.333 1.00 95.56 94 GLU A O 1
ATOM 793 N N . ILE A 1 95 ? -9.283 2.126 9.396 1.00 97.12 95 ILE A N 1
ATOM 794 C CA . ILE A 1 95 ? -8.290 3.160 9.076 1.00 97.12 95 ILE A CA 1
ATOM 795 C C . ILE A 1 95 ? -6.968 2.519 8.626 1.00 97.12 95 ILE A C 1
ATOM 797 O O . ILE A 1 95 ? -6.370 2.962 7.637 1.00 97.12 95 ILE A O 1
ATOM 801 N N . ILE A 1 96 ? -6.502 1.474 9.312 1.00 97.25 96 ILE A N 1
ATOM 802 C CA . ILE A 1 96 ? -5.283 0.739 8.941 1.00 97.25 96 ILE A CA 1
ATOM 803 C C . ILE A 1 96 ? -5.427 0.100 7.550 1.00 97.25 96 ILE A C 1
ATOM 805 O O . ILE A 1 96 ? -4.516 0.193 6.724 1.00 97.25 96 ILE A O 1
ATOM 809 N N . GLU A 1 97 ? -6.569 -0.502 7.236 1.00 96.19 97 GLU A N 1
ATOM 810 C CA . GLU A 1 97 ? -6.808 -1.111 5.925 1.00 96.19 97 GLU A CA 1
ATOM 811 C C . GLU A 1 97 ? -6.872 -0.069 4.806 1.00 96.19 97 GLU A C 1
ATOM 813 O O . GLU A 1 97 ? -6.210 -0.215 3.772 1.00 96.19 97 GLU A O 1
ATOM 818 N N . VAL A 1 98 ? -7.598 1.030 5.023 1.00 97.31 98 VAL A N 1
ATOM 819 C CA . VAL A 1 98 ? -7.709 2.128 4.055 1.00 97.31 98 VAL A CA 1
ATOM 820 C C . VAL A 1 98 ? -6.345 2.766 3.797 1.00 97.31 98 VAL A C 1
ATOM 822 O O . VAL A 1 98 ? -6.007 3.077 2.650 1.00 97.31 98 VAL A O 1
ATOM 825 N N . THR A 1 99 ? -5.538 2.968 4.839 1.00 95.38 99 THR A N 1
ATOM 826 C CA . THR A 1 99 ? -4.182 3.519 4.691 1.00 95.38 99 THR A CA 1
ATOM 827 C C . THR A 1 99 ? -3.257 2.556 3.951 1.00 95.38 99 THR A C 1
ATOM 829 O O . THR A 1 99 ? -2.552 2.990 3.037 1.00 95.38 99 THR A O 1
ATOM 832 N N . ARG A 1 100 ? -3.316 1.251 4.245 1.00 97.19 100 ARG A N 1
ATOM 833 C CA . ARG A 1 100 ? -2.569 0.221 3.511 1.00 97.19 100 ARG A CA 1
ATOM 834 C C . ARG A 1 100 ? -2.949 0.186 2.033 1.00 97.19 100 ARG A C 1
ATOM 836 O O . ARG A 1 100 ? -2.061 0.201 1.184 1.00 97.19 100 ARG A O 1
ATOM 843 N N . TRP A 1 101 ? -4.242 0.191 1.716 1.00 96.25 101 TRP A N 1
ATOM 844 C CA . TRP A 1 101 ? -4.724 0.198 0.334 1.00 96.25 101 TRP A CA 1
ATOM 845 C C . TRP A 1 101 ? -4.247 1.437 -0.435 1.00 96.25 101 TRP A C 1
ATOM 847 O O . TRP A 1 101 ? -3.787 1.327 -1.574 1.00 96.25 101 TRP A O 1
ATOM 857 N N . LYS A 1 102 ? -4.294 2.621 0.193 1.00 96.50 102 LYS A N 1
ATOM 858 C CA . LYS A 1 102 ? -3.756 3.858 -0.399 1.00 96.50 102 LYS A CA 1
ATOM 859 C C . LYS A 1 102 ? -2.255 3.742 -0.668 1.00 96.50 102 LYS A C 1
ATOM 861 O O . LYS A 1 102 ? -1.824 4.028 -1.784 1.00 96.50 102 LYS A O 1
ATOM 866 N N . ALA A 1 103 ? -1.480 3.273 0.310 1.00 95.06 103 ALA A N 1
ATOM 867 C CA . ALA A 1 103 ? -0.036 3.098 0.173 1.00 95.06 103 ALA A CA 1
ATOM 868 C C . ALA A 1 103 ? 0.326 2.089 -0.930 1.00 95.06 103 ALA A C 1
ATOM 870 O O . ALA A 1 103 ? 1.214 2.350 -1.741 1.00 95.06 103 ALA A O 1
ATOM 871 N N . GLU A 1 104 ? -0.390 0.965 -1.015 1.00 96.94 104 GLU A N 1
ATOM 872 C CA . GLU A 1 104 ? -0.204 -0.032 -2.072 1.00 96.94 104 GLU A CA 1
ATOM 873 C C . GLU A 1 104 ? -0.528 0.547 -3.454 1.00 96.94 104 GLU A C 1
ATOM 875 O O . GLU A 1 104 ? 0.245 0.390 -4.403 1.00 96.94 104 GLU A O 1
ATOM 880 N N . LYS A 1 105 ? -1.642 1.276 -3.575 1.00 96.38 105 LYS A N 1
ATOM 881 C CA . LYS A 1 105 ? -2.031 1.936 -4.824 1.00 96.38 105 LYS A CA 1
ATOM 882 C C . LYS A 1 105 ? -0.974 2.944 -5.278 1.00 96.38 105 LYS A C 1
ATOM 884 O O . LYS A 1 105 ? -0.599 2.957 -6.451 1.00 96.38 105 LYS A O 1
ATOM 889 N N . GLU A 1 106 ? -0.458 3.760 -4.365 1.00 95.00 106 GLU A N 1
ATOM 890 C CA . GLU A 1 106 ? 0.625 4.703 -4.657 1.00 95.00 106 GLU A CA 1
ATOM 891 C C . GLU A 1 106 ? 1.938 3.999 -5.018 1.00 95.00 106 GLU A C 1
ATOM 893 O O . GLU A 1 106 ? 2.642 4.445 -5.927 1.00 95.00 106 GLU A O 1
ATOM 898 N N . ALA A 1 107 ? 2.268 2.885 -4.357 1.00 95.94 107 ALA A N 1
ATOM 899 C CA . ALA A 1 107 ? 3.435 2.073 -4.686 1.00 95.94 107 ALA A CA 1
ATOM 900 C C . ALA A 1 107 ? 3.341 1.497 -6.106 1.00 95.94 107 ALA A C 1
ATOM 902 O O . ALA A 1 107 ? 4.304 1.616 -6.862 1.00 95.94 107 ALA A O 1
ATOM 903 N N . ARG A 1 108 ? 2.171 0.984 -6.516 1.00 96.62 108 ARG A N 1
ATOM 904 C CA . ARG A 1 108 ? 1.931 0.506 -7.891 1.00 96.62 108 ARG A CA 1
ATOM 905 C C . ARG A 1 108 ? 2.110 1.618 -8.925 1.00 96.62 108 ARG A C 1
ATOM 907 O O . ARG A 1 108 ? 2.764 1.406 -9.943 1.00 96.62 108 ARG A O 1
ATOM 914 N N . ILE A 1 109 ? 1.587 2.817 -8.653 1.00 96.44 109 ILE A N 1
ATOM 915 C CA . ILE A 1 109 ? 1.771 3.983 -9.535 1.00 96.44 109 ILE A CA 1
ATOM 916 C C . ILE A 1 109 ? 3.254 4.369 -9.621 1.00 96.44 109 ILE A C 1
ATOM 918 O O . ILE A 1 109 ? 3.759 4.656 -10.707 1.00 96.44 109 ILE A O 1
ATOM 922 N N . ARG A 1 110 ? 3.970 4.371 -8.492 1.00 94.88 110 ARG A N 1
ATOM 923 C CA . ARG A 1 110 ? 5.406 4.682 -8.447 1.00 94.88 110 ARG A CA 1
ATOM 924 C C . ARG A 1 110 ? 6.230 3.653 -9.220 1.00 94.88 110 ARG A C 1
ATOM 926 O O . ARG A 1 110 ? 7.131 4.042 -9.957 1.00 94.88 110 ARG A O 1
ATOM 933 N N . GLU A 1 111 ? 5.917 2.369 -9.081 1.00 95.88 111 GLU A N 1
ATOM 934 C CA . GLU A 1 111 ? 6.597 1.296 -9.806 1.00 95.88 111 GLU A CA 1
ATOM 935 C C . GLU A 1 111 ? 6.358 1.398 -11.317 1.00 95.88 111 GLU A C 1
ATOM 937 O O . GLU A 1 111 ? 7.316 1.308 -12.081 1.00 95.88 111 GLU A O 1
ATOM 942 N N . ALA A 1 112 ? 5.117 1.657 -11.746 1.00 95.25 112 ALA A N 1
ATOM 943 C CA . ALA A 1 112 ? 4.791 1.885 -13.154 1.00 95.25 112 ALA A CA 1
ATOM 944 C C . ALA A 1 112 ? 5.595 3.062 -13.729 1.00 95.25 112 ALA A C 1
ATOM 946 O O . ALA A 1 112 ? 6.316 2.894 -14.707 1.00 95.25 112 ALA A O 1
ATOM 947 N N . ARG A 1 113 ? 5.601 4.213 -13.041 1.00 96.44 113 ARG A N 1
ATOM 948 C CA . ARG A 1 113 ? 6.411 5.377 -13.444 1.00 96.44 113 ARG A CA 1
ATOM 949 C C . ARG A 1 113 ? 7.898 5.050 -13.535 1.00 96.44 113 ARG A C 1
ATOM 951 O O . ARG A 1 113 ? 8.581 5.513 -14.439 1.00 96.44 113 ARG A O 1
ATOM 958 N N . HIS A 1 114 ? 8.421 4.272 -12.593 1.00 95.38 114 HIS A N 1
ATOM 959 C CA . HIS A 1 114 ? 9.827 3.888 -12.600 1.00 95.38 114 HIS A CA 1
ATOM 960 C C . HIS A 1 114 ? 10.167 2.931 -13.750 1.00 95.38 114 HIS A C 1
ATOM 962 O O . HIS A 1 114 ? 11.250 3.050 -14.321 1.00 95.38 114 HIS A O 1
ATOM 968 N N . LYS A 1 115 ? 9.258 2.016 -14.114 1.00 96.19 115 LYS A N 1
ATOM 969 C CA . LYS A 1 115 ? 9.398 1.170 -15.309 1.00 96.19 115 LYS A CA 1
ATOM 970 C C . LYS A 1 115 ? 9.411 2.020 -16.576 1.00 96.19 115 LYS A C 1
ATOM 972 O O . LYS A 1 115 ? 10.373 1.918 -17.326 1.00 96.19 115 LYS A O 1
ATOM 977 N N . ASP A 1 116 ? 8.455 2.932 -16.735 1.00 94.12 116 ASP A N 1
ATOM 978 C CA . ASP A 1 116 ? 8.385 3.824 -17.900 1.00 94.12 116 ASP A CA 1
ATOM 979 C C . ASP A 1 116 ? 9.655 4.677 -18.041 1.00 94.12 116 ASP A C 1
ATOM 981 O O . ASP A 1 116 ? 10.236 4.777 -19.121 1.00 94.12 116 ASP A O 1
ATOM 985 N N . VAL A 1 117 ? 10.142 5.249 -16.934 1.00 96.12 117 VAL A N 1
ATOM 986 C CA . VAL A 1 117 ? 11.385 6.036 -16.917 1.00 96.12 117 VAL A CA 1
ATOM 987 C C . VAL A 1 117 ? 12.601 5.172 -17.255 1.00 96.12 117 VAL A C 1
ATOM 989 O O . VAL A 1 117 ? 13.471 5.606 -18.011 1.00 96.12 117 VAL A O 1
ATOM 992 N N . LYS A 1 118 ? 12.686 3.950 -16.715 1.00 96.06 118 LYS A N 1
ATOM 993 C CA . LYS A 1 118 ? 13.774 3.017 -17.035 1.00 96.06 118 LYS A CA 1
ATOM 994 C C . LYS A 1 118 ? 13.759 2.612 -18.503 1.00 96.06 118 LYS A C 1
ATOM 996 O O . LYS A 1 118 ? 14.809 2.645 -19.134 1.00 96.06 118 LYS A O 1
ATOM 1001 N N . GLU A 1 119 ? 12.598 2.264 -19.044 1.00 95.12 119 GLU A N 1
ATOM 1002 C CA . GLU A 1 119 ? 12.456 1.912 -20.455 1.00 95.12 119 GLU A CA 1
ATOM 1003 C C . GLU A 1 119 ? 12.803 3.088 -21.366 1.00 95.12 119 GLU A C 1
ATOM 1005 O O . GLU A 1 119 ? 13.551 2.911 -22.324 1.00 95.12 119 GLU A O 1
ATOM 1010 N N . ALA A 1 120 ? 12.329 4.296 -21.054 1.00 94.69 120 ALA A N 1
ATOM 1011 C CA . ALA A 1 120 ? 12.672 5.494 -21.814 1.00 94.69 120 ALA A CA 1
ATOM 1012 C C . ALA A 1 120 ? 14.185 5.759 -21.808 1.00 94.69 120 ALA A C 1
ATOM 1014 O O . ALA A 1 120 ? 14.763 6.072 -22.848 1.00 94.69 120 ALA A O 1
ATOM 1015 N N . ARG A 1 121 ? 14.844 5.581 -20.654 1.00 95.88 121 ARG A N 1
ATOM 1016 C CA . ARG A 1 121 ? 16.299 5.718 -20.540 1.00 95.88 121 ARG A CA 1
ATOM 1017 C C . ARG A 1 121 ? 17.041 4.664 -21.362 1.00 95.88 121 ARG A C 1
ATOM 1019 O O . ARG A 1 121 ? 17.974 5.025 -22.069 1.00 95.88 121 ARG A O 1
ATOM 1026 N N . LEU A 1 122 ? 16.628 3.398 -21.286 1.00 95.81 122 LEU A N 1
ATOM 1027 C CA . LEU A 1 122 ? 17.244 2.312 -22.054 1.00 95.81 122 LEU A CA 1
ATOM 1028 C C . LEU A 1 122 ? 17.100 2.542 -23.560 1.00 95.81 122 LEU A C 1
ATOM 1030 O O . LEU A 1 122 ? 18.089 2.446 -24.276 1.00 95.81 122 LEU A O 1
ATOM 1034 N N . ARG A 1 123 ? 15.909 2.934 -24.032 1.00 94.88 123 ARG A N 1
ATOM 1035 C CA . ARG A 1 123 ? 15.689 3.256 -25.451 1.00 94.88 123 ARG A CA 1
ATOM 1036 C C . ARG A 1 123 ? 16.570 4.414 -25.914 1.00 94.88 123 ARG A C 1
ATOM 1038 O O . ARG A 1 123 ? 17.176 4.320 -26.973 1.00 94.88 123 ARG A O 1
ATOM 1045 N N . ALA A 1 124 ? 16.677 5.480 -25.119 1.00 94.44 124 ALA A N 1
ATOM 1046 C CA . ALA A 1 124 ? 17.534 6.618 -25.452 1.00 94.44 124 ALA A CA 1
ATOM 1047 C C . ALA A 1 124 ? 19.026 6.235 -25.497 1.00 94.44 124 ALA A C 1
ATOM 1049 O O . ALA A 1 124 ? 19.760 6.706 -26.364 1.00 94.44 124 ALA A O 1
ATOM 1050 N N . GLU A 1 125 ? 19.477 5.374 -24.582 1.00 95.69 125 GLU A N 1
ATOM 1051 C CA . GLU A 1 125 ? 20.854 4.877 -24.551 1.00 95.69 125 GLU A CA 1
ATOM 1052 C C . GLU A 1 125 ? 21.156 3.946 -25.735 1.00 95.69 125 GLU A C 1
ATOM 1054 O O . GLU A 1 125 ? 22.186 4.106 -26.390 1.00 95.69 125 GLU A O 1
ATOM 1059 N N . GLU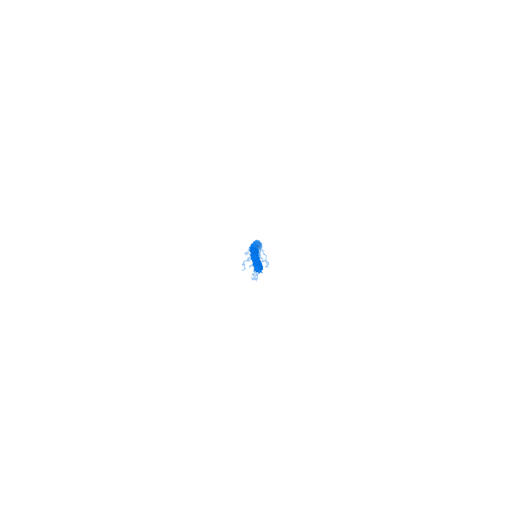 A 1 126 ? 20.252 3.022 -26.064 1.00 95.25 126 GLU A N 1
ATOM 1060 C CA . GLU A 1 126 ? 20.380 2.158 -27.242 1.00 95.25 126 GLU A CA 1
ATOM 1061 C C . GLU A 1 126 ? 20.386 2.963 -28.542 1.00 95.25 126 GLU A C 1
ATOM 1063 O O . GLU A 1 126 ? 21.258 2.750 -29.382 1.00 95.25 126 GLU A O 1
ATOM 1068 N N . GLU A 1 127 ? 19.476 3.926 -28.697 1.00 94.44 127 GLU A N 1
ATOM 1069 C CA . GLU A 1 127 ? 19.424 4.782 -29.883 1.00 94.44 127 GLU A CA 1
ATOM 1070 C C . GLU A 1 127 ? 20.707 5.616 -30.031 1.00 94.44 127 GLU A C 1
ATOM 1072 O O . GLU A 1 127 ? 21.242 5.747 -31.133 1.00 94.44 127 GLU A O 1
ATOM 1077 N N . ALA A 1 128 ? 21.250 6.140 -28.927 1.00 94.06 128 ALA A N 1
ATOM 1078 C CA . ALA A 1 128 ? 22.525 6.851 -28.940 1.00 94.06 128 ALA A CA 1
ATOM 1079 C C . ALA A 1 128 ? 23.695 5.933 -29.334 1.00 94.06 128 ALA A C 1
ATOM 1081 O O . ALA A 1 128 ? 24.532 6.326 -30.148 1.00 94.06 128 ALA A O 1
ATOM 1082 N N . ARG A 1 129 ? 23.745 4.700 -28.809 1.00 95.44 129 ARG A N 1
ATOM 1083 C CA . ARG A 1 129 ? 24.775 3.717 -29.187 1.00 95.44 129 ARG A CA 1
ATOM 1084 C C . ARG A 1 129 ? 24.687 3.337 -30.663 1.00 95.44 129 ARG A C 1
ATOM 1086 O O . ARG A 1 129 ? 25.716 3.327 -31.332 1.00 95.44 129 ARG A O 1
ATOM 1093 N N . LEU A 1 130 ? 23.482 3.069 -31.167 1.00 95.38 130 LEU A N 1
ATOM 1094 C CA . LEU A 1 130 ? 23.258 2.711 -32.568 1.00 95.38 130 LEU A CA 1
ATOM 1095 C C . LEU A 1 130 ? 23.670 3.841 -33.512 1.00 95.38 130 LEU A C 1
ATOM 1097 O O . LEU A 1 130 ? 24.355 3.573 -34.492 1.00 95.38 130 LEU A O 1
ATOM 1101 N N . LYS A 1 131 ? 23.338 5.099 -33.193 1.00 94.62 131 LYS A N 1
ATOM 1102 C CA . LYS A 1 131 ? 23.774 6.261 -33.987 1.00 94.62 131 LYS A CA 1
ATOM 1103 C C . LYS A 1 131 ? 25.295 6.360 -34.070 1.00 94.62 131 LYS A C 1
ATOM 1105 O O . LYS A 1 131 ? 25.836 6.533 -35.156 1.00 94.62 131 LYS A O 1
ATOM 1110 N N . VAL A 1 132 ? 25.993 6.207 -32.942 1.00 95.00 132 VAL A N 1
ATOM 1111 C CA . VAL A 1 132 ? 27.465 6.252 -32.914 1.00 95.00 132 VAL A CA 1
ATOM 1112 C C . VAL A 1 132 ? 28.075 5.097 -33.714 1.00 95.00 132 VAL A C 1
ATOM 1114 O O . VAL A 1 132 ? 29.032 5.303 -34.460 1.00 95.00 132 VAL A O 1
ATOM 1117 N N . GLU A 1 133 ? 27.529 3.888 -33.585 1.00 94.31 133 GLU A N 1
ATOM 1118 C CA . GLU A 1 133 ? 28.008 2.710 -34.313 1.00 94.31 133 GLU A CA 1
ATOM 1119 C C . GLU A 1 133 ? 27.745 2.815 -35.823 1.00 94.31 133 GLU A C 1
ATOM 1121 O O . GLU A 1 133 ? 28.631 2.526 -36.629 1.00 94.31 133 GLU A O 1
ATOM 1126 N N . GLU A 1 134 ? 26.562 3.283 -36.219 1.00 93.88 134 GLU A N 1
ATOM 1127 C CA . GLU A 1 134 ? 26.200 3.487 -37.620 1.00 93.88 134 GLU A CA 1
ATOM 1128 C C . GLU A 1 134 ? 27.055 4.582 -38.265 1.00 93.88 134 GLU A C 1
ATOM 1130 O O . GLU A 1 134 ? 27.610 4.364 -39.344 1.00 93.88 134 GLU A O 1
ATOM 1135 N N . GLU A 1 135 ? 27.253 5.718 -37.590 1.00 93.94 135 GLU A N 1
ATOM 1136 C CA . GLU A 1 135 ? 28.152 6.773 -38.065 1.00 93.94 135 GLU A CA 1
ATOM 1137 C C . GLU A 1 135 ? 29.595 6.278 -38.216 1.00 93.94 135 GLU A C 1
ATOM 1139 O O . GLU A 1 135 ? 30.260 6.602 -39.204 1.00 93.94 135 GLU A O 1
ATOM 1144 N N . ALA A 1 136 ? 30.095 5.481 -37.267 1.00 93.56 136 ALA A N 1
ATOM 1145 C CA . ALA A 1 136 ? 31.428 4.891 -37.357 1.00 93.56 136 ALA A CA 1
ATOM 1146 C C . ALA A 1 136 ? 31.535 3.912 -38.539 1.00 93.56 136 ALA A C 1
ATOM 1148 O O . ALA A 1 136 ? 32.520 3.947 -39.282 1.00 93.56 136 ALA A O 1
ATOM 1149 N N . ARG A 1 137 ? 30.509 3.078 -38.762 1.00 94.62 137 ARG A N 1
ATOM 1150 C CA . ARG A 1 137 ? 30.458 2.136 -39.889 1.00 94.62 137 ARG A CA 1
ATOM 1151 C C . ARG A 1 137 ? 30.408 2.860 -41.233 1.00 94.62 137 ARG A C 1
ATOM 1153 O O . ARG A 1 137 ? 31.120 2.464 -42.154 1.00 94.62 137 ARG A O 1
ATOM 1160 N N . LEU A 1 138 ? 29.597 3.913 -41.345 1.00 95.00 138 LEU A N 1
ATOM 1161 C CA . LEU A 1 138 ? 29.488 4.730 -42.556 1.00 95.00 138 LEU A CA 1
ATOM 1162 C C . LEU A 1 138 ? 30.816 5.419 -42.877 1.00 95.00 138 LEU A C 1
ATOM 1164 O O . LEU A 1 138 ? 31.297 5.292 -44.000 1.00 95.00 138 LEU A O 1
ATOM 1168 N N . LYS A 1 139 ? 31.462 6.049 -41.886 1.00 94.31 139 LYS A N 1
ATOM 1169 C CA . LYS A 1 139 ? 32.787 6.670 -42.063 1.00 94.31 139 LYS A CA 1
ATOM 1170 C C . LYS A 1 139 ? 33.835 5.657 -42.529 1.00 94.31 139 LYS A C 1
ATOM 1172 O O . LYS A 1 139 ? 34.554 5.926 -43.487 1.00 94.31 139 LYS A O 1
ATOM 1177 N N . ALA A 1 140 ? 33.884 4.473 -41.913 1.00 93.06 140 ALA A N 1
ATOM 1178 C CA . ALA A 1 140 ? 34.811 3.415 -42.314 1.00 93.06 140 ALA A CA 1
ATOM 1179 C C . ALA A 1 140 ? 34.539 2.902 -43.742 1.00 93.06 140 ALA A C 1
ATOM 1181 O O . ALA A 1 140 ? 35.474 2.663 -44.508 1.00 93.06 140 ALA A O 1
ATOM 1182 N N . GLN A 1 141 ? 33.266 2.754 -44.124 1.00 93.50 141 GLN A N 1
ATOM 1183 C CA . GLN A 1 141 ? 32.883 2.327 -45.470 1.00 93.50 141 GLN A CA 1
ATOM 1184 C C . GLN A 1 141 ? 33.215 3.389 -46.527 1.00 93.50 141 GLN A C 1
ATOM 1186 O O . GLN A 1 141 ? 33.728 3.049 -47.595 1.00 93.50 141 GLN A O 1
ATOM 1191 N N . GLU A 1 142 ? 32.946 4.665 -46.247 1.00 93.12 142 GLU A N 1
ATOM 1192 C CA . GLU A 1 142 ? 33.293 5.770 -47.143 1.00 93.12 142 GLU A CA 1
ATOM 1193 C C . GLU A 1 142 ? 34.804 5.894 -47.323 1.00 93.12 142 GLU A C 1
ATOM 1195 O O . GLU A 1 142 ? 35.271 5.998 -48.457 1.00 93.12 142 GLU A O 1
ATOM 1200 N N . GLU A 1 143 ? 35.576 5.801 -46.239 1.00 93.56 143 GLU A N 1
ATOM 1201 C CA . GLU A 1 143 ? 37.036 5.842 -46.300 1.00 93.56 143 GLU A CA 1
ATOM 1202 C C . GLU A 1 143 ? 37.599 4.668 -47.118 1.00 93.56 143 GLU A C 1
ATOM 1204 O O . GLU A 1 143 ? 38.470 4.861 -47.968 1.00 93.56 143 GLU A O 1
ATOM 1209 N N . ALA A 1 144 ? 37.064 3.455 -46.937 1.00 92.62 144 ALA A N 1
ATOM 1210 C CA . ALA A 1 144 ? 37.441 2.296 -47.745 1.00 92.62 144 ALA A CA 1
ATOM 1211 C C . ALA A 1 144 ? 37.086 2.483 -49.231 1.00 92.62 144 ALA A C 1
ATOM 1213 O O . ALA A 1 144 ? 37.893 2.155 -50.106 1.00 92.62 144 ALA A O 1
ATOM 1214 N N . ARG A 1 145 ? 35.910 3.053 -49.536 1.00 94.06 145 ARG A N 1
ATOM 1215 C CA . ARG A 1 145 ? 35.484 3.338 -50.915 1.00 94.06 145 ARG A CA 1
ATOM 1216 C C . ARG A 1 145 ? 36.367 4.398 -51.574 1.00 94.06 145 ARG A C 1
ATOM 1218 O O . ARG A 1 145 ? 36.725 4.239 -52.740 1.00 94.06 145 ARG A O 1
ATOM 1225 N N . LEU A 1 146 ? 36.724 5.455 -50.844 1.00 94.31 146 LEU A N 1
ATOM 1226 C CA . LEU A 1 146 ? 37.619 6.511 -51.322 1.00 94.31 146 LEU A CA 1
ATOM 1227 C C . LEU A 1 146 ? 39.014 5.957 -51.615 1.00 94.31 146 LEU A C 1
ATOM 1229 O O . LEU A 1 146 ? 39.505 6.148 -52.724 1.00 94.31 146 LEU A O 1
ATOM 1233 N N . LYS A 1 147 ? 39.597 5.183 -50.690 1.00 94.12 147 LYS A N 1
ATOM 1234 C CA . LYS A 1 147 ? 40.895 4.519 -50.902 1.00 94.12 147 LYS A CA 1
ATOM 1235 C C . LYS A 1 147 ? 40.872 3.603 -52.126 1.00 94.12 147 LYS A C 1
ATOM 1237 O O . LYS A 1 147 ? 41.780 3.663 -52.949 1.00 94.12 147 LYS A O 1
ATOM 1242 N N . ALA A 1 148 ? 39.826 2.790 -52.290 1.00 92.12 148 ALA A N 1
ATOM 1243 C CA . ALA A 1 148 ? 39.688 1.916 -53.456 1.00 92.12 148 ALA A CA 1
ATOM 1244 C C . ALA A 1 148 ? 39.588 2.710 -54.773 1.00 92.12 148 ALA A C 1
ATOM 1246 O O . ALA A 1 148 ? 40.229 2.354 -55.762 1.00 92.12 148 ALA A O 1
ATOM 1247 N N . HIS A 1 149 ? 38.824 3.806 -54.785 1.00 91.69 149 HIS A N 1
ATOM 1248 C CA . HIS A 1 149 ? 38.691 4.670 -55.956 1.00 91.69 149 HIS A CA 1
ATOM 1249 C C . HIS A 1 149 ? 39.998 5.407 -56.291 1.00 91.69 149 HIS A C 1
ATOM 1251 O O . HIS A 1 149 ? 40.374 5.496 -57.459 1.00 91.69 149 HIS A O 1
ATOM 1257 N N . GLU A 1 150 ? 40.717 5.914 -55.288 1.00 92.69 150 GLU A N 1
ATOM 1258 C CA . GLU A 1 150 ? 42.021 6.556 -55.477 1.00 92.69 150 GLU A CA 1
ATOM 1259 C C . GLU A 1 150 ? 43.056 5.585 -56.041 1.00 92.69 150 GLU A C 1
ATOM 1261 O O . GLU A 1 150 ? 43.725 5.920 -57.018 1.00 92.69 150 GLU A O 1
ATOM 1266 N N . VAL A 1 151 ? 43.136 4.366 -55.498 1.00 93.62 151 VAL A N 1
ATOM 1267 C CA . VAL A 1 151 ? 44.019 3.315 -56.022 1.00 93.62 151 VAL A CA 1
ATOM 1268 C C . VAL A 1 151 ? 43.667 2.991 -57.473 1.00 93.62 151 VAL A C 1
ATOM 1270 O O . VAL A 1 151 ? 44.556 2.988 -58.320 1.00 93.62 151 VAL A O 1
ATOM 1273 N N . ALA A 1 152 ? 42.387 2.796 -57.803 1.00 91.88 152 ALA A N 1
ATOM 1274 C CA . ALA A 1 152 ? 41.968 2.532 -59.180 1.00 91.88 152 ALA A CA 1
ATOM 1275 C C . ALA A 1 152 ? 42.332 3.684 -60.136 1.00 91.88 152 ALA A C 1
ATOM 1277 O O . ALA A 1 152 ? 42.804 3.444 -61.249 1.00 91.88 152 ALA A O 1
ATOM 1278 N N . ARG A 1 153 ? 42.169 4.941 -59.699 1.00 93.25 153 ARG A N 1
ATOM 1279 C CA . ARG A 1 153 ? 42.528 6.121 -60.499 1.00 93.25 153 ARG A CA 1
ATOM 1280 C C . ARG A 1 153 ? 44.038 6.233 -60.711 1.00 93.25 153 ARG A C 1
ATOM 1282 O O . ARG A 1 153 ? 44.463 6.565 -61.815 1.00 93.25 153 ARG A O 1
ATOM 1289 N N . LEU A 1 154 ? 44.836 5.972 -59.675 1.00 92.50 154 LEU A N 1
ATOM 1290 C CA . LEU A 1 154 ? 46.298 5.974 -59.762 1.00 92.50 154 LEU A CA 1
ATOM 1291 C C . LEU A 1 154 ? 46.795 4.867 -60.689 1.00 92.50 154 LEU A C 1
ATOM 1293 O O . LEU A 1 154 ? 47.590 5.159 -61.575 1.00 92.50 154 LEU A O 1
ATOM 1297 N N . MET A 1 155 ? 46.260 3.651 -60.560 1.00 92.44 155 MET A N 1
ATOM 1298 C CA . MET A 1 155 ? 46.587 2.530 -61.446 1.00 92.44 155 MET A CA 1
ATOM 1299 C C . MET A 1 155 ? 46.258 2.853 -62.909 1.00 92.44 155 MET A C 1
ATOM 1301 O O . MET A 1 155 ? 47.108 2.679 -63.776 1.00 92.44 155 MET A O 1
ATOM 1305 N N . ALA A 1 156 ? 45.073 3.405 -63.194 1.00 89.88 156 ALA A N 1
ATOM 1306 C CA . ALA A 1 156 ? 44.690 3.798 -64.554 1.00 89.88 156 ALA A CA 1
ATOM 1307 C C . ALA A 1 156 ? 45.571 4.933 -65.119 1.00 89.88 156 ALA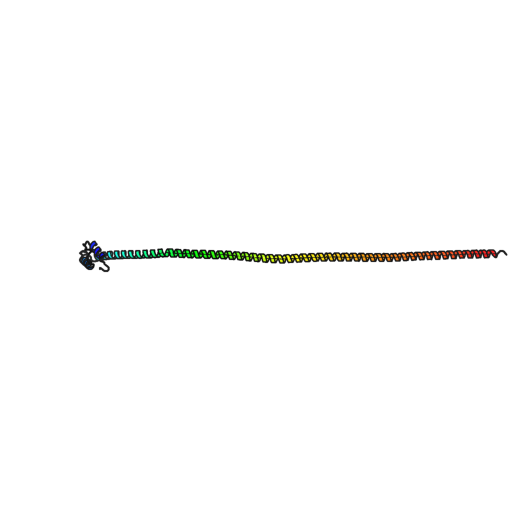 A C 1
ATOM 1309 O O . ALA A 1 156 ? 45.935 4.936 -66.299 1.00 89.88 156 ALA A O 1
ATOM 1310 N N . HIS A 1 157 ? 45.944 5.909 -64.287 1.00 88.44 157 HIS A N 1
ATOM 1311 C CA . HIS A 1 157 ? 46.842 6.989 -64.699 1.00 88.44 157 HIS A CA 1
ATOM 1312 C C . HIS A 1 157 ? 48.275 6.484 -64.929 1.00 88.44 157 HIS A C 1
ATOM 1314 O O . HIS A 1 157 ? 48.952 6.905 -65.865 1.00 88.44 157 HIS A O 1
ATOM 1320 N N . GLU A 1 158 ? 48.762 5.576 -64.089 1.00 89.69 158 GLU A N 1
ATOM 1321 C CA . GLU A 1 158 ? 50.083 4.980 -64.248 1.00 89.69 158 GLU A CA 1
ATOM 1322 C C . GLU A 1 158 ? 50.143 4.085 -65.487 1.00 89.69 158 GLU A C 1
ATOM 1324 O O . GLU A 1 158 ? 51.084 4.204 -66.268 1.00 89.69 158 GLU A O 1
ATOM 1329 N N . GLU A 1 159 ? 49.105 3.289 -65.743 1.00 91.25 159 GLU A N 1
ATOM 1330 C CA . GLU A 1 159 ? 48.999 2.465 -66.948 1.00 91.25 159 GLU A CA 1
ATOM 1331 C C . GLU A 1 159 ? 48.988 3.317 -68.226 1.00 91.25 159 GLU A C 1
ATOM 1333 O O . GLU A 1 159 ? 49.702 3.012 -69.182 1.00 91.25 159 GLU A O 1
ATOM 1338 N N . THR A 1 160 ? 48.234 4.421 -68.254 1.00 89.50 160 THR A N 1
ATOM 1339 C CA . THR A 1 160 ? 48.238 5.332 -69.413 1.00 89.50 160 THR A CA 1
ATOM 1340 C C . THR A 1 160 ? 49.581 6.040 -69.587 1.00 89.50 160 THR A C 1
ATOM 1342 O O . THR A 1 160 ? 50.048 6.181 -70.718 1.00 89.50 160 THR A O 1
ATOM 1345 N N . ARG A 1 161 ? 50.254 6.428 -68.494 1.00 91.44 161 ARG A N 1
ATOM 1346 C CA . ARG A 1 161 ? 51.605 7.009 -68.548 1.00 91.44 161 ARG A CA 1
ATOM 1347 C C . ARG A 1 161 ? 52.641 6.008 -69.061 1.00 91.44 161 ARG A C 1
ATOM 1349 O O . ARG A 1 161 ? 53.483 6.390 -69.870 1.00 91.44 161 ARG A O 1
ATOM 1356 N N . LEU A 1 162 ? 52.584 4.755 -68.606 1.00 90.62 162 LEU A N 1
ATOM 1357 C CA .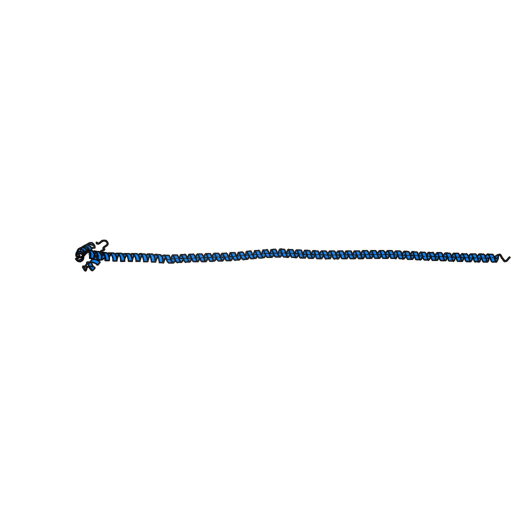 LEU A 1 162 ? 53.474 3.684 -69.058 1.00 90.62 162 LEU A CA 1
ATOM 1358 C C . LEU A 1 162 ? 53.269 3.400 -70.547 1.00 90.62 162 LEU A C 1
ATOM 1360 O O . LEU A 1 162 ? 54.243 3.440 -71.291 1.00 90.62 162 LEU A O 1
ATOM 1364 N N . LYS A 1 163 ? 52.017 3.251 -71.001 1.00 91.19 163 LYS A N 1
ATOM 1365 C CA . LYS A 1 163 ? 51.690 3.093 -72.429 1.00 91.19 163 LYS A CA 1
ATOM 1366 C C . LYS A 1 163 ? 52.212 4.260 -73.270 1.00 91.19 163 LYS A C 1
ATOM 1368 O O . LYS A 1 163 ? 52.881 4.040 -74.270 1.00 91.19 163 LYS A O 1
ATOM 1373 N N . ALA A 1 164 ? 52.000 5.503 -72.830 1.00 88.44 164 ALA A N 1
ATOM 1374 C CA . ALA A 1 164 ? 52.513 6.679 -73.537 1.00 88.44 164 ALA A CA 1
ATOM 1375 C C . ALA A 1 164 ? 54.054 6.724 -73.583 1.00 88.44 164 ALA A C 1
ATOM 1377 O O . ALA A 1 164 ? 54.633 7.155 -74.580 1.00 88.44 164 ALA A O 1
ATOM 1378 N N . GLN A 1 165 ? 54.734 6.280 -72.520 1.00 88.94 165 GLN A N 1
ATOM 1379 C CA . GLN A 1 165 ? 56.195 6.194 -72.485 1.00 88.94 165 GLN A CA 1
ATOM 1380 C C . GLN A 1 165 ? 56.726 5.081 -73.399 1.00 88.94 165 GLN A C 1
ATOM 1382 O O . GLN A 1 165 ? 57.737 5.279 -74.072 1.00 88.94 165 G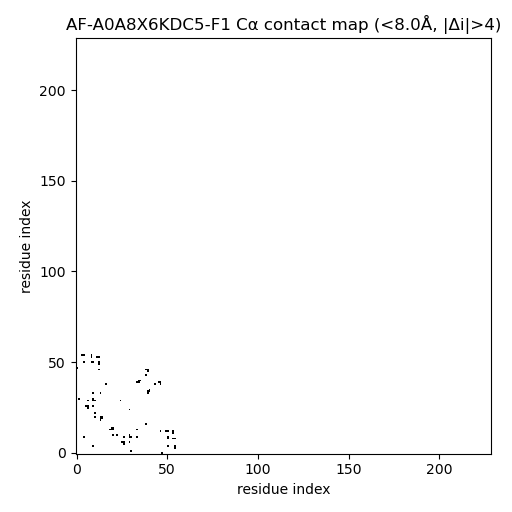LN A O 1
ATOM 1387 N N . GLU A 1 166 ? 56.067 3.924 -73.426 1.00 89.62 166 GLU A N 1
ATOM 1388 C CA . GLU A 1 166 ? 56.384 2.819 -74.334 1.00 89.62 166 GLU A CA 1
ATOM 1389 C C . GLU A 1 166 ? 56.179 3.226 -75.794 1.00 89.62 166 GLU A C 1
ATOM 1391 O O . GLU A 1 166 ? 57.087 3.046 -76.605 1.00 89.62 166 GLU A O 1
ATOM 1396 N N . ASP A 1 167 ? 55.057 3.872 -76.114 1.00 89.00 167 ASP A N 1
ATOM 1397 C CA . ASP A 1 167 ? 54.783 4.403 -77.449 1.00 89.00 167 ASP A CA 1
ATOM 1398 C C . ASP A 1 167 ? 55.825 5.453 -77.861 1.00 89.00 167 ASP A C 1
ATOM 1400 O O . ASP A 1 167 ? 56.334 5.417 -78.983 1.00 89.00 167 ASP A O 1
ATOM 1404 N N . ALA A 1 168 ? 56.213 6.359 -76.956 1.00 89.06 168 ALA A N 1
ATOM 1405 C CA . ALA A 1 168 ? 57.253 7.352 -77.226 1.00 89.06 168 ALA A CA 1
ATOM 1406 C C . ALA A 1 168 ? 58.618 6.702 -77.510 1.00 89.06 168 ALA A C 1
ATOM 1408 O O . ALA A 1 168 ? 59.285 7.082 -78.475 1.00 89.06 168 ALA A O 1
ATOM 1409 N N . LYS A 1 169 ? 59.012 5.690 -76.722 1.00 89.62 169 LYS A N 1
ATOM 1410 C CA . LYS A 1 169 ? 60.235 4.907 -76.968 1.00 89.62 169 LYS A CA 1
ATOM 1411 C C . LYS A 1 169 ? 60.164 4.171 -78.304 1.00 89.62 169 LYS A C 1
ATOM 1413 O O . LYS A 1 169 ? 61.117 4.235 -79.073 1.00 89.62 169 LYS A O 1
ATOM 1418 N N . ALA A 1 170 ? 59.034 3.542 -78.623 1.00 89.25 170 ALA A N 1
ATOM 1419 C CA . ALA A 1 170 ? 58.837 2.849 -79.894 1.00 89.25 170 ALA A CA 1
ATOM 1420 C C . ALA A 1 170 ? 58.908 3.811 -81.094 1.00 89.25 170 ALA A C 1
ATOM 1422 O O . ALA A 1 170 ? 59.466 3.467 -82.138 1.00 89.25 170 ALA A O 1
ATOM 1423 N N . VAL A 1 171 ? 58.379 5.033 -80.966 1.00 91.31 171 VAL A N 1
ATOM 1424 C CA . VAL A 1 171 ? 58.515 6.085 -81.988 1.00 91.31 171 VAL A CA 1
ATOM 1425 C C . VAL A 1 171 ? 59.971 6.531 -82.128 1.00 91.31 171 VAL A C 1
ATOM 1427 O O . VAL A 1 171 ? 60.450 6.688 -83.252 1.00 91.31 171 VAL A O 1
ATOM 1430 N N . GLU A 1 172 ? 60.692 6.704 -81.020 1.00 89.12 172 GLU A N 1
ATOM 1431 C CA . GLU A 1 172 ? 62.110 7.069 -81.038 1.00 89.12 172 GLU A CA 1
ATOM 1432 C C . GLU A 1 172 ? 62.974 5.975 -81.683 1.00 89.12 172 GLU A C 1
ATOM 1434 O O . GLU A 1 172 ? 63.803 6.271 -82.543 1.00 89.12 172 GLU A O 1
ATOM 1439 N N . GLU A 1 173 ? 62.745 4.706 -81.343 1.00 89.94 173 GLU A N 1
ATOM 1440 C CA . GLU A 1 173 ? 63.415 3.563 -81.968 1.00 89.94 173 GLU A CA 1
ATOM 1441 C C . GLU A 1 173 ? 63.103 3.471 -83.462 1.00 89.94 173 GLU A C 1
ATOM 1443 O O . GLU A 1 173 ? 64.014 3.306 -84.273 1.00 89.94 173 GLU A O 1
ATOM 1448 N N . ARG A 1 174 ? 61.837 3.655 -83.862 1.00 87.56 174 ARG A N 1
ATOM 1449 C CA . ARG A 1 174 ? 61.460 3.722 -85.284 1.00 87.56 174 ARG A CA 1
ATOM 1450 C C . ARG A 1 174 ? 62.177 4.856 -86.005 1.00 87.56 174 ARG A C 1
ATOM 1452 O O . ARG A 1 174 ? 62.618 4.666 -87.139 1.00 87.56 174 ARG A O 1
ATOM 1459 N N . ARG A 1 175 ? 62.313 6.020 -85.366 1.00 89.50 175 ARG A N 1
ATOM 1460 C CA . ARG A 1 175 ? 63.038 7.163 -85.924 1.00 89.50 175 ARG A CA 1
ATOM 1461 C C . ARG A 1 175 ? 64.527 6.855 -86.074 1.00 89.50 175 ARG A C 1
ATOM 1463 O O . ARG A 1 175 ? 65.062 7.092 -87.153 1.00 89.50 175 ARG A O 1
ATOM 1470 N N . LYS A 1 176 ? 65.169 6.279 -85.053 1.00 89.44 176 LYS A N 1
ATOM 1471 C CA . LYS A 1 176 ? 66.573 5.833 -85.105 1.00 89.44 176 LYS A CA 1
ATOM 1472 C C . LYS A 1 176 ? 66.788 4.811 -86.220 1.00 89.44 176 LYS A C 1
ATOM 1474 O O . LYS A 1 176 ? 67.642 5.020 -87.072 1.00 89.44 176 LYS A O 1
ATOM 1479 N N . ALA A 1 177 ? 65.935 3.790 -86.312 1.00 87.12 177 ALA A N 1
ATOM 1480 C CA . ALA A 1 177 ? 65.973 2.811 -87.397 1.00 87.12 177 ALA A CA 1
ATOM 1481 C C . ALA A 1 177 ? 65.768 3.457 -88.781 1.00 87.12 177 ALA A C 1
ATOM 1483 O O . ALA A 1 177 ? 66.384 3.048 -89.764 1.00 87.12 177 ALA A O 1
ATOM 1484 N N . GLN A 1 178 ? 64.914 4.480 -88.894 1.00 85.81 178 GLN A N 1
ATOM 1485 C CA . GLN A 1 178 ? 64.733 5.222 -90.143 1.00 85.81 178 GLN A CA 1
ATOM 1486 C C . GLN A 1 178 ? 65.960 6.077 -90.492 1.00 85.81 178 GLN A C 1
ATOM 1488 O O . GLN A 1 178 ? 66.329 6.164 -91.663 1.00 85.81 178 GLN A O 1
ATOM 1493 N N . GLU A 1 179 ? 66.594 6.709 -89.506 1.00 84.81 179 GLU A N 1
ATOM 1494 C CA . GLU A 1 179 ? 67.832 7.472 -89.682 1.00 84.81 179 GLU A CA 1
ATOM 1495 C C . GLU A 1 179 ? 68.997 6.552 -90.079 1.00 84.81 179 GLU A C 1
ATOM 1497 O O . GLU A 1 179 ? 69.686 6.842 -91.057 1.00 84.81 179 GLU A O 1
ATOM 1502 N N . GLU A 1 180 ? 69.146 5.391 -89.440 1.00 85.12 180 GLU A N 1
ATOM 1503 C CA . GLU A 1 180 ? 70.110 4.355 -89.834 1.00 85.12 180 GLU A CA 1
ATOM 1504 C C . GLU A 1 180 ? 69.860 3.842 -91.255 1.00 85.12 180 GLU A C 1
ATOM 1506 O O . GLU A 1 180 ? 70.797 3.727 -92.046 1.00 85.12 180 GLU A O 1
ATOM 1511 N N . ARG A 1 181 ? 68.597 3.603 -91.638 1.00 84.62 181 ARG A N 1
ATOM 1512 C CA . ARG A 1 181 ? 68.242 3.249 -93.024 1.00 84.62 181 ARG A CA 1
ATOM 1513 C C . ARG A 1 181 ? 68.689 4.323 -94.015 1.00 84.62 181 ARG A C 1
ATOM 1515 O O . ARG A 1 181 ? 69.293 3.981 -95.028 1.00 84.62 181 ARG A O 1
ATOM 1522 N N . LYS A 1 182 ? 68.446 5.606 -93.719 1.00 87.56 182 LYS A N 1
ATOM 1523 C CA . LYS A 1 182 ? 68.896 6.731 -94.562 1.00 87.56 182 LYS A CA 1
ATOM 1524 C C . LYS A 1 182 ? 70.423 6.800 -94.659 1.00 87.56 182 LYS A C 1
ATOM 1526 O O . LYS A 1 182 ? 70.950 7.101 -95.728 1.00 87.56 182 LYS A O 1
ATOM 1531 N N . ILE A 1 183 ? 71.138 6.529 -93.565 1.00 84.06 183 ILE A N 1
ATOM 1532 C CA . ILE A 1 183 ? 72.608 6.471 -93.548 1.00 84.06 183 ILE A CA 1
ATOM 1533 C C . ILE A 1 183 ? 73.101 5.321 -94.431 1.00 84.06 183 ILE A C 1
ATOM 1535 O O . ILE A 1 183 ? 73.926 5.557 -95.311 1.00 84.06 183 ILE A O 1
ATOM 1539 N N . ASN A 1 184 ? 72.556 4.115 -94.262 1.00 83.38 184 ASN A N 1
ATOM 1540 C CA . ASN A 1 184 ? 72.914 2.946 -95.067 1.00 83.38 184 ASN A CA 1
ATOM 1541 C C . ASN A 1 184 ? 72.624 3.164 -96.559 1.00 83.38 184 ASN A C 1
ATOM 1543 O O . ASN A 1 184 ? 73.445 2.813 -97.404 1.00 83.38 184 ASN A O 1
ATOM 1547 N N . GLU A 1 185 ? 71.505 3.807 -96.899 1.00 83.94 185 GLU A N 1
ATOM 1548 C CA . GLU A 1 185 ? 71.189 4.192 -98.277 1.00 83.94 185 GLU A CA 1
ATOM 1549 C C . GLU A 1 185 ? 72.217 5.188 -98.841 1.00 83.94 185 GLU A C 1
ATOM 1551 O O . GLU A 1 185 ? 72.703 5.014 -99.962 1.00 83.94 185 GLU A O 1
ATOM 1556 N N . ARG A 1 186 ? 72.625 6.190 -98.049 1.00 80.38 186 ARG A N 1
ATOM 1557 C CA . ARG A 1 186 ? 73.707 7.122 -98.412 1.00 80.38 186 ARG A CA 1
ATOM 1558 C C . ARG A 1 186 ? 75.040 6.409 -98.628 1.00 80.38 186 ARG A C 1
ATOM 1560 O O . ARG A 1 186 ? 75.727 6.724 -99.598 1.00 80.38 186 ARG A O 1
ATOM 1567 N N . ILE A 1 187 ? 75.400 5.465 -97.760 1.00 79.50 187 ILE A N 1
ATOM 1568 C CA . ILE A 1 187 ? 76.625 4.662 -97.893 1.00 79.50 187 ILE A CA 1
ATOM 1569 C C . ILE A 1 187 ? 76.567 3.834 -99.181 1.00 79.50 187 ILE A C 1
ATOM 1571 O O . ILE A 1 187 ? 77.511 3.870 -99.964 1.00 79.50 187 ILE A O 1
ATOM 1575 N N . ALA A 1 188 ? 75.445 3.170 -99.470 1.00 74.88 188 ALA A N 1
ATOM 1576 C CA . ALA A 1 188 ? 75.262 2.404 -100.704 1.00 74.88 188 ALA A CA 1
ATOM 1577 C C . ALA A 1 188 ? 75.308 3.280 -101.970 1.00 74.88 188 ALA A C 1
ATOM 1579 O O . ALA A 1 188 ? 75.746 2.836 -103.033 1.00 74.88 188 ALA A O 1
ATOM 1580 N N . LEU A 1 189 ? 74.851 4.534 -101.895 1.00 74.44 189 LEU A N 1
ATOM 1581 C CA . LEU A 1 189 ? 75.000 5.504 -102.983 1.00 74.44 189 LEU A CA 1
ATOM 1582 C C . LEU A 1 189 ? 76.453 5.969 -103.152 1.00 74.44 189 LEU A C 1
ATOM 1584 O O . LEU A 1 189 ? 76.891 6.134 -104.288 1.00 74.44 189 LEU A O 1
ATOM 1588 N N . CYS A 1 190 ? 77.201 6.147 -102.058 1.00 65.00 190 CYS A N 1
ATOM 1589 C CA . CYS A 1 190 ? 78.630 6.465 -102.104 1.00 65.00 190 CYS A CA 1
ATOM 1590 C C . CYS A 1 190 ? 79.432 5.305 -102.704 1.00 65.00 190 CYS A C 1
ATOM 1592 O O . CYS A 1 190 ? 80.126 5.518 -103.688 1.00 65.00 190 CYS A O 1
ATOM 1594 N N . GLY A 1 191 ? 79.216 4.073 -102.229 1.00 65.50 191 GLY A N 1
ATOM 1595 C CA . GLY A 1 191 ? 79.851 2.877 -102.788 1.00 65.50 191 GLY A CA 1
ATOM 1596 C C . GLY A 1 191 ? 79.564 2.700 -104.282 1.00 65.50 191 GLY A C 1
ATOM 1597 O O . GLY A 1 191 ? 80.481 2.480 -105.064 1.00 65.50 191 GLY A O 1
ATOM 1598 N N . ARG A 1 192 ? 78.317 2.924 -104.730 1.00 62.75 192 ARG A N 1
ATOM 1599 C CA . ARG A 1 192 ? 77.991 2.939 -106.171 1.00 62.75 192 ARG A CA 1
ATOM 1600 C C . ARG A 1 192 ? 78.723 4.043 -106.936 1.00 62.75 192 ARG A C 1
ATOM 1602 O O . ARG A 1 192 ? 79.089 3.851 -108.092 1.00 62.75 192 ARG A O 1
ATOM 1609 N N . ARG A 1 193 ? 78.918 5.215 -106.329 1.00 58.72 193 ARG A N 1
ATOM 1610 C CA . ARG A 1 193 ? 79.657 6.328 -106.939 1.00 58.72 193 ARG A CA 1
ATOM 1611 C C . ARG A 1 193 ? 81.150 6.011 -107.045 1.00 58.72 193 ARG A C 1
ATOM 1613 O O . ARG A 1 193 ? 81.738 6.338 -108.075 1.00 58.72 193 ARG A O 1
ATOM 1620 N N . ASP A 1 194 ? 81.709 5.341 -106.044 1.00 59.03 194 ASP A N 1
ATOM 1621 C CA . ASP A 1 194 ? 83.093 4.872 -106.024 1.00 59.03 194 ASP A CA 1
ATOM 1622 C C . ASP A 1 194 ? 83.308 3.769 -107.071 1.00 59.03 194 ASP A C 1
ATOM 1624 O O . ASP A 1 194 ? 84.212 3.896 -107.891 1.00 59.03 194 ASP A O 1
ATOM 1628 N N . GLU A 1 195 ? 82.401 2.792 -107.191 1.00 59.69 195 GLU A N 1
ATOM 1629 C CA . GLU A 1 195 ? 82.418 1.791 -108.274 1.00 59.69 195 GLU A CA 1
ATOM 1630 C C . GLU A 1 195 ? 82.324 2.430 -109.672 1.00 59.69 195 GLU A C 1
ATOM 1632 O O . GLU A 1 195 ? 83.012 2.018 -110.610 1.00 59.69 195 GLU A O 1
ATOM 1637 N N . ILE A 1 196 ? 81.481 3.456 -109.849 1.00 58.28 196 ILE A N 1
ATOM 1638 C CA . ILE A 1 196 ? 81.401 4.214 -111.109 1.00 58.28 196 ILE A CA 1
ATOM 1639 C C . ILE A 1 196 ? 82.707 4.982 -111.361 1.00 58.28 196 ILE A C 1
ATOM 1641 O O . ILE A 1 196 ? 83.162 5.053 -112.505 1.00 58.28 196 ILE A O 1
ATOM 1645 N N . GLY A 1 197 ? 83.312 5.558 -110.321 1.00 58.31 197 GLY A N 1
ATOM 1646 C CA . GLY A 1 197 ? 84.607 6.233 -110.386 1.00 58.31 197 GLY A CA 1
ATOM 1647 C C . GLY A 1 197 ? 85.730 5.281 -110.794 1.00 58.31 197 GLY A C 1
ATOM 1648 O O . GLY A 1 197 ? 86.477 5.577 -111.728 1.00 58.31 197 GLY A O 1
ATOM 1649 N N . GLU A 1 198 ? 85.795 4.105 -110.172 1.00 58.19 198 GLU A N 1
ATOM 1650 C CA . GLU A 1 198 ? 86.743 3.042 -110.503 1.00 58.19 198 GLU A CA 1
ATOM 1651 C C . GLU A 1 198 ? 86.553 2.535 -111.936 1.00 58.19 198 GLU A C 1
ATOM 1653 O O . GLU A 1 198 ? 87.529 2.441 -112.682 1.00 58.19 198 GLU A O 1
ATOM 1658 N N . ARG A 1 199 ? 85.309 2.302 -112.379 1.00 56.88 199 ARG A N 1
ATOM 1659 C CA . ARG A 1 199 ? 85.009 1.910 -113.770 1.00 56.88 199 ARG A CA 1
ATOM 1660 C C . ARG A 1 199 ? 85.408 2.984 -114.781 1.00 56.88 199 ARG A C 1
ATOM 1662 O O . ARG A 1 199 ? 85.979 2.654 -115.818 1.00 56.88 199 ARG A O 1
ATOM 1669 N N . LYS A 1 200 ? 85.172 4.268 -114.489 1.00 56.78 200 LYS A N 1
ATOM 1670 C CA . LYS A 1 200 ? 85.616 5.382 -115.350 1.00 56.78 200 LYS A CA 1
ATOM 1671 C C . LYS A 1 200 ? 87.140 5.479 -115.419 1.00 56.78 200 LYS A C 1
ATOM 1673 O O . LYS A 1 200 ? 87.687 5.658 -116.503 1.00 56.78 200 LYS A O 1
ATOM 1678 N N . MET A 1 201 ? 87.828 5.309 -114.289 1.00 56.47 201 MET A N 1
ATOM 1679 C CA . MET A 1 201 ? 89.294 5.260 -114.233 1.00 56.47 201 MET A CA 1
ATOM 1680 C C . MET A 1 201 ? 89.868 4.026 -114.948 1.00 56.47 201 MET A C 1
ATOM 1682 O O . MET A 1 201 ? 90.971 4.088 -115.493 1.00 56.47 201 MET A O 1
ATOM 1686 N N . ALA A 1 202 ? 89.147 2.903 -114.961 1.00 57.81 202 ALA A N 1
ATOM 1687 C CA . ALA A 1 202 ? 89.504 1.718 -115.736 1.00 57.81 202 ALA A CA 1
ATOM 1688 C C . ALA A 1 202 ? 89.321 1.949 -117.248 1.00 57.81 202 ALA A C 1
ATOM 1690 O O . ALA A 1 202 ? 90.244 1.652 -118.007 1.00 57.81 202 ALA A O 1
ATOM 1691 N N . CYS A 1 203 ? 88.210 2.562 -117.684 1.00 54.53 203 CYS A N 1
ATOM 1692 C CA . CYS A 1 203 ? 88.020 2.963 -119.086 1.00 54.53 203 CYS A CA 1
ATOM 1693 C C . CYS A 1 203 ? 89.100 3.947 -119.553 1.00 54.53 203 CYS A C 1
ATOM 1695 O O . CYS A 1 203 ? 89.722 3.713 -120.580 1.00 54.53 203 CYS A O 1
ATOM 1697 N N . ALA A 1 204 ? 89.423 4.977 -118.763 1.00 57.72 204 ALA A N 1
ATOM 1698 C CA . ALA A 1 204 ? 90.480 5.927 -119.118 1.00 57.72 204 ALA A CA 1
ATOM 1699 C C . ALA A 1 204 ? 91.862 5.254 -119.274 1.00 57.72 204 ALA A C 1
ATOM 1701 O O . ALA A 1 204 ? 92.660 5.642 -120.128 1.00 57.72 204 ALA A O 1
ATOM 1702 N N . ARG A 1 205 ? 92.152 4.209 -118.483 1.00 57.34 205 ARG A N 1
ATOM 1703 C CA . ARG A 1 205 ? 93.370 3.393 -118.641 1.00 57.34 205 ARG A CA 1
ATOM 1704 C C . ARG A 1 205 ? 93.336 2.525 -119.905 1.00 57.34 205 ARG A C 1
ATOM 1706 O O . ARG A 1 205 ? 94.376 2.364 -120.551 1.00 57.34 205 ARG A O 1
ATOM 1713 N N . ALA A 1 206 ? 92.171 2.000 -120.280 1.00 58.69 206 ALA A N 1
ATOM 1714 C CA . ALA A 1 206 ? 91.979 1.265 -121.531 1.00 58.69 206 ALA A CA 1
ATOM 1715 C C . ALA A 1 206 ? 92.141 2.181 -122.763 1.00 58.69 206 ALA A C 1
ATOM 1717 O O . ALA A 1 206 ? 92.849 1.833 -123.706 1.00 58.69 206 ALA A O 1
ATOM 1718 N N . ASP A 1 207 ? 91.601 3.398 -122.717 1.00 58.03 207 ASP A N 1
ATOM 1719 C CA . ASP A 1 207 ? 91.721 4.381 -123.802 1.00 58.03 207 ASP A CA 1
ATOM 1720 C C . ASP A 1 207 ? 93.162 4.895 -123.963 1.00 58.03 207 ASP A C 1
ATOM 1722 O O . ASP A 1 207 ? 93.659 5.068 -125.082 1.00 58.03 207 ASP A O 1
ATOM 1726 N N . ALA A 1 208 ? 93.889 5.070 -122.852 1.00 58.19 208 ALA A N 1
ATOM 1727 C CA . ALA A 1 208 ? 95.306 5.431 -122.877 1.00 58.19 208 ALA A CA 1
ATOM 1728 C C . ALA A 1 208 ? 96.193 4.313 -123.454 1.00 58.19 208 ALA A C 1
ATOM 1730 O O . ALA A 1 208 ? 97.168 4.596 -124.151 1.00 58.19 208 ALA A O 1
ATOM 1731 N N . THR A 1 209 ? 95.864 3.042 -123.205 1.00 59.09 209 THR A N 1
ATOM 1732 C CA . THR A 1 209 ? 96.591 1.899 -123.786 1.00 59.09 209 THR A CA 1
ATOM 1733 C C . THR A 1 209 ? 96.242 1.679 -125.259 1.00 59.09 209 THR A C 1
ATOM 1735 O O . THR A 1 209 ? 97.143 1.391 -126.049 1.00 59.09 209 THR A O 1
ATOM 1738 N N . GLY A 1 210 ? 94.987 1.904 -125.659 1.00 59.03 210 GLY A N 1
ATOM 1739 C CA . GLY A 1 210 ? 94.568 1.916 -127.065 1.00 59.03 210 GLY A CA 1
ATOM 1740 C C . GLY A 1 210 ? 95.262 3.016 -127.874 1.00 59.03 210 GLY A C 1
ATOM 1741 O O . GLY A 1 210 ? 95.831 2.745 -128.930 1.00 59.03 210 GLY A O 1
ATOM 1742 N N . SER A 1 211 ? 95.331 4.233 -127.328 1.00 56.41 211 SER A N 1
ATOM 1743 C CA . SER A 1 211 ? 96.028 5.364 -127.961 1.00 56.41 211 SER A CA 1
ATOM 1744 C C . SER A 1 211 ? 97.533 5.113 -128.115 1.00 56.41 211 SER A C 1
ATOM 1746 O O . SER A 1 211 ? 98.117 5.438 -129.149 1.00 56.41 211 SER A O 1
ATOM 1748 N N . ARG A 1 212 ? 98.162 4.460 -127.127 1.00 56.94 212 ARG A N 1
ATOM 1749 C CA . ARG A 1 212 ? 99.590 4.104 -127.167 1.00 56.94 212 ARG A CA 1
ATOM 1750 C C . ARG A 1 212 ? 99.895 3.009 -128.209 1.00 56.94 212 ARG A C 1
ATOM 1752 O O . ARG A 1 212 ? 100.946 3.049 -128.840 1.00 56.94 212 ARG A O 1
ATOM 1759 N N . LYS A 1 213 ? 98.964 2.075 -128.455 1.00 56.72 213 LYS A N 1
ATOM 1760 C CA . LYS A 1 213 ? 99.065 1.081 -129.547 1.00 56.72 213 LYS A CA 1
ATOM 1761 C C . LYS A 1 213 ? 98.987 1.722 -130.937 1.00 56.72 213 LYS A C 1
ATOM 1763 O O . LYS A 1 213 ? 99.801 1.393 -131.791 1.00 56.72 213 LYS A O 1
ATOM 1768 N N . ILE A 1 214 ? 98.073 2.675 -131.135 1.00 58.31 214 ILE A N 1
ATOM 1769 C CA . ILE A 1 214 ? 97.903 3.381 -132.419 1.00 58.31 214 ILE A CA 1
ATOM 1770 C C . ILE A 1 214 ? 99.128 4.257 -132.741 1.00 58.31 214 ILE A C 1
ATOM 1772 O O . ILE A 1 214 ? 99.518 4.372 -133.903 1.00 58.31 214 ILE A O 1
ATOM 1776 N N . GLN A 1 215 ? 99.779 4.847 -131.730 1.00 56.97 215 GLN A N 1
ATOM 1777 C CA . GLN A 1 215 ? 101.041 5.574 -131.923 1.00 56.97 215 GLN A CA 1
ATOM 1778 C C . GLN A 1 215 ? 102.192 4.644 -132.337 1.00 56.97 215 GLN A C 1
ATOM 1780 O O . GLN A 1 215 ? 102.866 4.948 -133.318 1.00 56.97 215 GLN A O 1
ATOM 1785 N N . ASN A 1 216 ? 102.359 3.485 -131.689 1.00 55.97 216 ASN A N 1
ATOM 1786 C CA . ASN A 1 216 ? 103.398 2.516 -132.068 1.00 55.97 216 ASN A CA 1
ATOM 1787 C C . ASN A 1 216 ? 103.172 1.900 -133.463 1.00 55.97 216 ASN A C 1
ATOM 1789 O O . ASN A 1 216 ? 104.135 1.667 -134.197 1.00 55.97 216 ASN A O 1
ATOM 1793 N N . GLU A 1 217 ? 101.919 1.651 -133.858 1.00 56.06 217 GLU A N 1
ATOM 1794 C CA . GLU A 1 217 ? 101.595 1.185 -135.215 1.00 56.06 217 GLU A CA 1
ATOM 1795 C C . GLU A 1 217 ? 101.862 2.266 -136.274 1.00 56.06 217 GLU A C 1
ATOM 1797 O O . GLU A 1 217 ? 102.353 1.958 -137.361 1.00 56.06 217 GLU A O 1
ATOM 1802 N N . ASN A 1 218 ? 101.613 3.542 -135.961 1.00 56.28 218 ASN A N 1
ATOM 1803 C CA . ASN A 1 218 ? 101.940 4.658 -136.853 1.00 56.28 218 ASN A CA 1
ATOM 1804 C C . ASN A 1 218 ? 103.446 4.959 -136.921 1.00 56.28 218 ASN A C 1
ATOM 1806 O O . ASN A 1 218 ? 103.927 5.382 -137.973 1.00 56.28 218 ASN A O 1
ATOM 1810 N N . GLU A 1 219 ? 104.204 4.718 -135.850 1.00 56.50 219 GLU A N 1
ATOM 1811 C CA . GLU A 1 219 ? 105.670 4.787 -135.874 1.00 56.50 219 GLU A CA 1
ATOM 1812 C C . GLU A 1 219 ? 106.285 3.620 -136.660 1.00 56.50 219 GLU A C 1
ATOM 1814 O O . GLU A 1 219 ? 107.171 3.865 -137.475 1.00 56.50 219 GLU A O 1
ATOM 1819 N N . SER A 1 220 ? 105.751 2.396 -136.544 1.00 54.28 220 SER A N 1
ATOM 1820 C CA . SER A 1 220 ? 106.171 1.260 -137.391 1.00 54.28 220 SER A CA 1
ATOM 1821 C C . SER A 1 220 ? 105.848 1.480 -138.873 1.00 54.28 220 SER A C 1
ATOM 1823 O O . SER A 1 220 ? 106.675 1.218 -139.742 1.00 54.28 220 SER A O 1
ATOM 1825 N N . ARG A 1 221 ? 104.677 2.049 -139.193 1.00 54.66 221 ARG A N 1
ATOM 1826 C CA . ARG A 1 221 ? 104.335 2.413 -140.580 1.00 54.66 221 ARG A CA 1
ATOM 1827 C C . ARG A 1 221 ? 105.197 3.557 -141.124 1.00 54.66 221 ARG A C 1
ATOM 1829 O O . ARG A 1 221 ? 105.445 3.610 -142.326 1.00 54.66 221 ARG A O 1
ATOM 1836 N N . ARG A 1 222 ? 105.677 4.472 -140.272 1.00 53.50 222 ARG A N 1
ATOM 1837 C CA . ARG A 1 222 ? 106.604 5.549 -140.670 1.00 53.50 222 ARG A CA 1
ATOM 1838 C C . ARG A 1 222 ? 108.028 5.048 -140.920 1.00 53.50 222 ARG A C 1
ATOM 1840 O O . ARG A 1 222 ? 108.687 5.589 -141.805 1.00 53.50 222 ARG A O 1
ATOM 1847 N N . THR A 1 223 ? 108.497 4.026 -140.208 1.00 56.84 223 THR A N 1
ATOM 1848 C CA . THR A 1 223 ? 109.825 3.431 -140.447 1.00 56.84 223 THR A CA 1
ATOM 1849 C C . THR A 1 223 ? 109.847 2.498 -141.666 1.00 56.84 223 THR A C 1
ATOM 1851 O O . THR A 1 223 ? 110.862 2.437 -142.360 1.00 56.84 223 THR A O 1
ATOM 1854 N N . GLU A 1 224 ? 108.723 1.865 -142.020 1.00 55.97 224 GLU A N 1
ATOM 1855 C CA . GLU A 1 224 ? 108.602 1.053 -143.246 1.00 55.97 224 GLU A CA 1
ATOM 1856 C C . GLU A 1 224 ? 108.565 1.882 -144.548 1.00 55.97 224 GLU A C 1
ATOM 1858 O O . GLU A 1 224 ? 108.995 1.404 -145.597 1.00 55.97 224 GLU A O 1
ATOM 1863 N N . VAL A 1 225 ? 108.115 3.143 -144.511 1.00 56.78 225 VAL A N 1
ATOM 1864 C CA . VAL A 1 225 ? 108.052 4.016 -145.707 1.00 56.78 225 VAL A CA 1
ATOM 1865 C C . VAL A 1 225 ? 109.403 4.674 -146.040 1.00 56.78 225 VAL A C 1
ATOM 1867 O O . VAL A 1 225 ? 109.637 5.046 -147.188 1.00 56.78 225 VAL A O 1
ATOM 1870 N N . LEU A 1 226 ? 110.336 4.762 -145.085 1.00 55.50 226 LEU A N 1
ATOM 1871 C CA . LEU A 1 226 ? 111.647 5.410 -145.265 1.00 55.50 226 LEU A CA 1
ATOM 1872 C C . LEU A 1 226 ? 112.776 4.466 -145.729 1.00 55.50 226 LEU A C 1
ATOM 1874 O O . LEU A 1 226 ? 113.905 4.911 -145.896 1.00 55.50 226 LEU A O 1
ATOM 1878 N N . THR A 1 227 ? 112.492 3.185 -145.984 1.00 52.50 227 THR A N 1
ATOM 1879 C CA . THR A 1 227 ? 113.492 2.187 -146.435 1.00 52.50 227 THR A CA 1
ATOM 1880 C C . THR A 1 227 ? 113.282 1.684 -147.874 1.00 52.50 227 THR A C 1
ATOM 1882 O O . THR A 1 227 ? 113.949 0.750 -148.315 1.00 52.50 227 THR A O 1
ATOM 1885 N N . ARG A 1 228 ? 112.407 2.337 -148.657 1.00 52.28 228 ARG A N 1
ATOM 1886 C CA . ARG A 1 228 ? 112.237 2.110 -150.108 1.00 52.28 228 ARG A CA 1
ATOM 1887 C C . ARG A 1 228 ? 112.387 3.401 -150.929 1.00 52.28 228 ARG A C 1
ATOM 1889 O O . ARG A 1 228 ? 111.450 3.795 -151.621 1.00 52.28 228 ARG A O 1
ATOM 1896 N N . ARG A 1 229 ? 113.559 4.040 -150.877 1.00 38.19 229 ARG A N 1
ATOM 1897 C CA . ARG A 1 229 ? 114.194 4.738 -152.015 1.00 38.19 229 ARG A CA 1
ATOM 1898 C C . ARG A 1 229 ? 115.566 5.283 -151.657 1.00 38.19 229 ARG A C 1
ATOM 1900 O O . ARG A 1 229 ? 115.675 5.881 -150.569 1.00 38.19 229 ARG A O 1
#